Protein AF-A0A0P1B1N5-F1 (afdb_monomer)

Secondary structure (DSSP, 8-state):
-------------------------HHHHGGGGEEEEEEE-TTS-EEEEEEEEPSS-TT-EEEEEEEE-HHHHHHHHHHHHHHT-TT---SSTHHHHHHHHHHSSPP--TT-TT---THHHHHHHHHHHHHHHHHHHH-GGGTT-HIIIIIIHHHHHHHHH-TTS----HHHHHHHHHTTSSS------

Foldseek 3Di:
DDDDDDDDDPDDDDDPPPPPPPPQDLLLNQLVQKDWDWDQDPVRWIKIWIWGADPVHNPDIDIDIDTGHVVNVVVLLVQLLVLLDDPPDDPACSNVLNVLSVPQQDDDPPDDPDDDDCSPVNRVSSVVNLVVLSCSSNDPSNRVPCSSVPRSSVSSLCSNQDPVPPSCPVVVSCVVVVVVPPPDDDDDD

pLDDT: mean 71.93, std 21.53, range [32.12, 94.69]

Radius of gyration: 24.04 Å; Cα contacts (8 Å, |Δi|>4): 194; chains: 1; bounding box: 40×46×107 Å

InterPro domains:
  IPR036871 PX domain superfamily [G3DSA:3.30.1520.10] (32-149)
  IPR036871 PX domain superfamily [SSF64268] (46-133)

Structure (mmCIF, N/CA/C/O backbone):
data_AF-A0A0P1B1N5-F1
#
_entry.id   AF-A0A0P1B1N5-F1
#
loop_
_atom_site.group_PDB
_atom_site.id
_atom_site.type_symbol
_atom_site.label_atom_id
_atom_site.label_alt_id
_atom_site.label_comp_id
_atom_site.label_asym_id
_atom_site.label_entity_id
_atom_site.label_seq_id
_atom_site.pdbx_PDB_ins_code
_atom_site.Cartn_x
_atom_site.Cartn_y
_atom_site.Cartn_z
_atom_site.occupancy
_atom_site.B_iso_or_equiv
_atom_site.auth_seq_id
_atom_site.auth_comp_id
_atom_site.auth_asym_id
_atom_site.auth_atom_id
_atom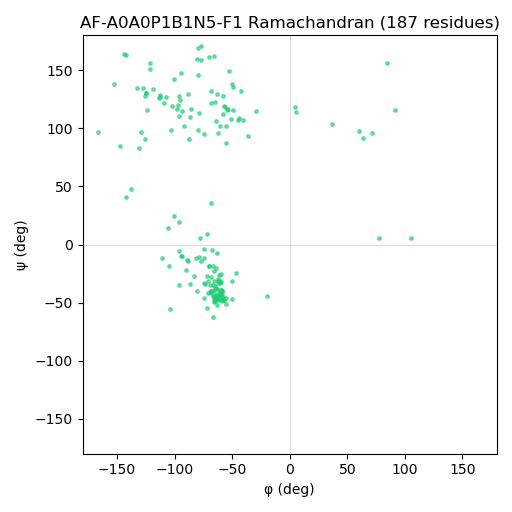_site.pdbx_PDB_model_num
ATOM 1 N N . MET A 1 1 ? -0.190 19.579 80.013 1.00 37.50 1 MET A N 1
ATOM 2 C CA . MET A 1 1 ? 1.132 19.694 79.354 1.00 37.50 1 MET A CA 1
ATOM 3 C C . MET A 1 1 ? 1.467 18.378 78.661 1.00 37.50 1 MET A C 1
ATOM 5 O O . MET A 1 1 ? 1.123 17.338 79.202 1.00 37.50 1 MET A O 1
ATOM 9 N N . LYS A 1 2 ? 2.177 18.482 77.528 1.00 35.94 2 LYS A N 1
ATOM 10 C CA . LYS A 1 2 ? 2.645 17.471 76.554 1.00 35.94 2 LYS A CA 1
ATOM 11 C C . LYS A 1 2 ? 1.733 17.163 75.352 1.00 35.94 2 LYS A C 1
ATOM 13 O O . LYS A 1 2 ? 0.618 16.675 75.462 1.00 35.94 2 LYS A O 1
ATOM 18 N N . VAL A 1 3 ? 2.328 17.526 74.216 1.00 39.81 3 VAL A N 1
ATOM 19 C CA . VAL A 1 3 ? 1.960 17.484 72.800 1.00 39.81 3 VAL A CA 1
ATOM 20 C C . VAL A 1 3 ? 2.526 16.205 72.172 1.00 39.81 3 VAL A C 1
ATOM 22 O O . VAL A 1 3 ? 3.630 15.811 72.542 1.00 39.81 3 VAL A O 1
ATOM 25 N N . ALA A 1 4 ? 1.829 15.634 71.185 1.00 35.69 4 ALA A N 1
ATOM 26 C CA . ALA A 1 4 ? 2.398 14.949 70.009 1.00 35.69 4 ALA A CA 1
ATOM 27 C C . ALA A 1 4 ? 1.249 14.753 68.991 1.00 35.69 4 ALA A C 1
ATOM 29 O O . ALA A 1 4 ? 0.320 13.999 69.250 1.00 35.69 4 ALA A O 1
ATOM 30 N N . SER A 1 5 ? 1.088 15.631 67.998 1.00 35.31 5 SER A N 1
ATOM 31 C CA . SER A 1 5 ? 1.742 15.618 66.673 1.00 35.31 5 SER A CA 1
ATOM 32 C C . SER A 1 5 ? 1.230 14.505 65.739 1.00 35.31 5 SER A C 1
ATOM 34 O O . SER A 1 5 ? 1.687 13.369 65.774 1.00 35.31 5 SER A O 1
ATOM 36 N N . THR A 1 6 ? 0.278 14.891 64.885 1.00 44.72 6 THR A N 1
ATOM 37 C CA . THR A 1 6 ? -0.227 14.240 63.654 1.00 44.72 6 THR A CA 1
ATOM 38 C C . THR A 1 6 ? 0.860 14.188 62.554 1.00 44.72 6 THR A C 1
ATOM 40 O O . THR A 1 6 ? 1.818 14.960 62.644 1.00 44.72 6 THR A O 1
ATOM 43 N N . PRO A 1 7 ? 0.757 13.347 61.487 1.00 44.12 7 PRO A N 1
ATOM 44 C CA . PRO A 1 7 ? 0.091 13.846 60.271 1.00 44.12 7 PRO A CA 1
ATOM 45 C C . PRO A 1 7 ? -0.608 12.829 59.329 1.00 44.12 7 PRO A C 1
ATOM 47 O O . PRO A 1 7 ? -0.069 11.806 58.931 1.00 44.12 7 PRO A O 1
ATOM 50 N N . ILE A 1 8 ? -1.789 13.262 58.868 1.00 41.31 8 ILE A N 1
ATOM 51 C CA . ILE A 1 8 ? -2.176 13.471 57.457 1.00 41.31 8 ILE A CA 1
ATOM 52 C C . ILE A 1 8 ? -2.129 12.249 56.519 1.00 41.31 8 ILE A C 1
ATOM 54 O O . ILE A 1 8 ? -1.133 11.960 55.853 1.00 41.31 8 ILE A O 1
ATOM 58 N N . LEU A 1 9 ? -3.313 11.658 56.334 1.00 39.34 9 LEU A N 1
ATOM 59 C CA . LEU A 1 9 ? -3.689 10.851 55.174 1.00 39.34 9 LEU A CA 1
ATOM 60 C C . LEU A 1 9 ? -3.602 11.726 53.903 1.00 39.34 9 LEU A C 1
ATOM 62 O O . LEU A 1 9 ? -4.473 12.556 53.642 1.00 39.34 9 LEU A O 1
ATOM 66 N N . LYS A 1 10 ? -2.536 11.584 53.107 1.00 32.12 10 LYS A N 1
ATOM 67 C CA . LYS A 1 10 ? -2.444 12.232 51.789 1.00 32.12 10 LYS A CA 1
ATOM 68 C C . LYS A 1 10 ? -3.250 11.416 50.785 1.00 32.12 10 LYS A C 1
ATOM 70 O O . LYS A 1 10 ? -2.782 10.396 50.281 1.00 32.12 10 LYS A O 1
ATOM 75 N N . SER A 1 11 ? -4.472 11.867 50.522 1.00 39.34 11 SER A N 1
ATOM 76 C CA . SER A 1 11 ? -5.338 11.300 49.500 1.00 39.34 11 SER A CA 1
ATOM 77 C C . SER A 1 11 ? -4.728 11.456 48.102 1.00 39.34 11 SER A C 1
ATOM 79 O O . SER A 1 11 ? -4.244 12.508 47.688 1.00 39.34 11 SER A O 1
ATOM 81 N N . SER A 1 12 ? -4.714 10.303 47.438 1.00 40.28 12 SER A N 1
ATOM 82 C CA . SER A 1 12 ? -4.601 9.997 46.015 1.00 40.28 12 SER A CA 1
ATOM 83 C C . SER A 1 12 ? -4.366 11.159 45.041 1.00 40.28 12 SER A C 1
ATOM 85 O O . SER A 1 12 ? -5.195 12.044 44.829 1.00 40.28 12 SER A O 1
ATOM 87 N N . ARG A 1 13 ? -3.223 11.072 44.360 1.00 37.19 13 ARG A N 1
ATOM 88 C CA . ARG A 1 13 ? -2.837 11.901 43.222 1.00 37.19 13 ARG A CA 1
ATOM 89 C C . ARG A 1 13 ? -3.875 11.775 42.104 1.00 37.19 13 ARG A C 1
ATOM 91 O O . ARG A 1 13 ? -3.972 10.733 41.466 1.00 37.19 13 ARG A O 1
ATOM 98 N N . HIS A 1 14 ? -4.584 12.875 41.867 1.00 35.38 14 HIS A N 1
ATOM 99 C CA . HIS A 1 14 ? -5.034 13.382 40.573 1.00 35.38 14 HIS A CA 1
ATOM 100 C C . HIS A 1 14 ? -4.744 12.453 39.388 1.00 35.38 14 HIS A C 1
ATOM 102 O O . HIS A 1 14 ? -3.590 12.253 38.997 1.00 35.38 14 HIS A O 1
ATOM 108 N N . HIS A 1 15 ? -5.831 11.949 38.806 1.00 41.62 15 HIS A N 1
ATOM 109 C CA . HIS A 1 15 ? -5.916 11.278 37.518 1.00 41.62 15 HIS A CA 1
ATOM 110 C C . HIS A 1 15 ? -4.971 11.891 36.468 1.00 41.62 15 HIS A C 1
ATOM 112 O O . HIS A 1 15 ? -5.344 12.780 35.709 1.00 41.62 15 HIS A O 1
ATOM 118 N N . ARG A 1 16 ? -3.757 11.350 36.336 1.00 38.59 16 ARG A N 1
ATOM 119 C CA . ARG A 1 16 ? -3.150 11.209 35.013 1.00 38.59 16 ARG A CA 1
ATOM 120 C C . ARG A 1 16 ? -3.637 9.878 34.484 1.00 38.59 16 ARG A C 1
ATOM 122 O O . ARG A 1 16 ? -2.994 8.852 34.695 1.00 38.59 16 ARG A O 1
ATOM 129 N N . MET A 1 17 ? -4.761 9.913 33.769 1.00 34.12 17 MET A N 1
ATOM 130 C CA . MET A 1 17 ? -4.956 8.985 32.664 1.00 34.12 17 MET A CA 1
ATOM 131 C C . MET A 1 17 ? -3.755 9.176 31.732 1.00 34.12 17 MET A C 1
ATOM 133 O O . MET A 1 17 ? -3.768 9.995 30.818 1.00 34.12 17 MET A O 1
ATOM 137 N N . ARG A 1 18 ? -2.664 8.446 31.995 1.00 35.06 18 ARG A N 1
ATOM 138 C CA . ARG A 1 18 ? -1.776 8.040 30.915 1.00 35.06 18 ARG A CA 1
ATOM 139 C C . ARG A 1 18 ? -2.715 7.342 29.957 1.00 35.06 18 ARG A C 1
ATOM 141 O O . ARG A 1 18 ? -3.350 6.375 30.370 1.00 35.06 18 ARG A O 1
ATOM 148 N N . ALA A 1 19 ? -2.873 7.911 28.764 1.00 34.53 19 ALA A N 1
ATOM 149 C CA . ALA A 1 19 ? -3.569 7.271 27.668 1.00 34.53 19 ALA A CA 1
ATOM 150 C C . ALA A 1 19 ? -3.149 5.805 27.693 1.00 34.53 19 ALA A C 1
ATOM 152 O O . ALA A 1 19 ? -1.977 5.501 27.455 1.00 34.53 19 ALA A O 1
ATOM 153 N N . ILE A 1 20 ? -4.077 4.944 28.120 1.00 34.91 20 ILE A N 1
ATOM 154 C CA . ILE A 1 20 ? -3.933 3.501 28.025 1.00 34.91 20 ILE A CA 1
ATOM 155 C C . ILE A 1 20 ? -3.522 3.317 26.578 1.00 34.91 20 ILE A C 1
ATOM 157 O O . ILE A 1 20 ? -4.222 3.789 25.676 1.00 34.91 20 ILE A O 1
ATOM 161 N N . SER A 1 21 ? -2.311 2.810 26.365 1.00 38.34 21 SER A N 1
ATOM 162 C CA . SER A 1 21 ? -1.874 2.435 25.038 1.00 38.34 21 SER A CA 1
ATOM 163 C C . SER A 1 21 ? -2.936 1.468 24.554 1.00 38.34 21 SER A C 1
ATOM 165 O O . SER A 1 21 ? -3.012 0.342 25.028 1.00 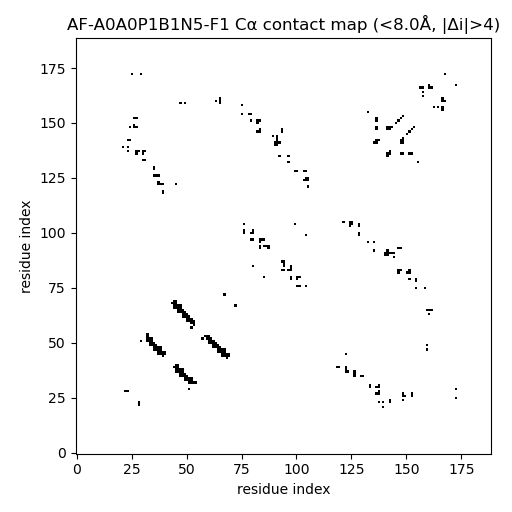38.34 21 SER A O 1
ATOM 167 N N . ILE A 1 22 ? -3.840 1.950 23.700 1.00 38.50 22 ILE A N 1
ATOM 168 C CA . ILE A 1 22 ? -4.651 1.075 22.877 1.00 38.50 22 ILE A CA 1
ATOM 169 C C . ILE A 1 22 ? -3.591 0.392 22.038 1.00 38.50 22 ILE A C 1
ATOM 171 O O . ILE A 1 22 ? -3.035 1.000 21.115 1.00 38.50 22 ILE A O 1
ATOM 175 N N . ASP A 1 23 ? -3.189 -0.787 22.503 1.00 50.50 23 ASP A N 1
ATOM 176 C CA . ASP A 1 23 ? -2.250 -1.634 21.810 1.00 50.50 23 ASP A CA 1
ATOM 177 C C . ASP A 1 23 ? -2.846 -1.801 20.418 1.00 50.50 23 ASP A C 1
ATOM 179 O O . ASP A 1 23 ? -4.002 -2.202 20.251 1.00 50.50 23 ASP A O 1
ATOM 183 N N . LEU A 1 24 ? -2.104 -1.303 19.428 1.00 52.16 24 LEU A N 1
ATOM 184 C CA . LEU A 1 24 ? -2.475 -1.441 18.030 1.00 52.16 24 LEU A CA 1
ATOM 185 C C . LEU A 1 24 ? -2.810 -2.922 17.810 1.00 52.16 24 LEU A C 1
ATOM 187 O O . LEU A 1 24 ? -2.051 -3.758 18.306 1.00 52.16 24 LEU A O 1
ATOM 191 N N . PRO A 1 25 ? -3.901 -3.255 17.098 1.00 60.09 25 PRO A N 1
ATOM 192 C CA . PRO A 1 25 ? -4.152 -4.620 16.667 1.00 60.09 25 PRO A CA 1
ATOM 193 C C . PRO A 1 25 ? -2.846 -5.240 16.167 1.00 60.09 25 PRO A C 1
ATOM 195 O O . PRO A 1 25 ? -2.134 -4.607 15.384 1.00 60.09 25 PRO A O 1
ATOM 198 N N . ASP A 1 26 ? -2.520 -6.456 16.614 1.00 63.09 26 ASP A N 1
ATOM 199 C CA . ASP A 1 26 ? -1.239 -7.107 16.288 1.00 63.09 26 ASP A CA 1
ATOM 200 C C . ASP A 1 26 ? -0.943 -7.076 14.775 1.00 63.09 26 ASP A C 1
ATOM 202 O O . ASP A 1 26 ? 0.202 -6.917 14.347 1.00 63.09 26 ASP A O 1
ATOM 206 N N . ALA A 1 27 ? -2.005 -7.122 13.961 1.00 65.44 27 ALA A N 1
ATOM 207 C CA . ALA A 1 27 ? -1.968 -7.029 12.507 1.00 65.44 27 ALA A CA 1
ATOM 208 C C . ALA A 1 27 ? -1.388 -5.712 11.949 1.00 65.44 27 ALA A C 1
ATOM 210 O O . ALA A 1 27 ? -0.773 -5.743 10.886 1.00 65.44 27 ALA A O 1
ATOM 211 N N . THR A 1 28 ? -1.546 -4.569 12.630 1.00 77.62 28 THR A N 1
ATOM 212 C CA . THR A 1 28 ? -1.042 -3.252 12.184 1.00 77.62 28 THR A CA 1
ATOM 213 C C . THR A 1 28 ? 0.194 -2.792 12.959 1.00 77.62 28 THR A C 1
ATOM 215 O O . THR A 1 28 ? 0.941 -1.940 12.477 1.00 77.62 28 THR A O 1
ATOM 218 N N . ALA A 1 29 ? 0.464 -3.366 14.136 1.00 78.31 29 ALA A N 1
ATOM 219 C CA . ALA A 1 29 ? 1.557 -2.946 15.012 1.00 78.31 29 ALA A CA 1
ATOM 220 C C . ALA A 1 29 ? 2.948 -3.057 14.357 1.00 78.31 29 ALA A C 1
ATOM 222 O O . ALA A 1 29 ? 3.792 -2.173 14.528 1.00 78.31 29 ALA A O 1
ATOM 223 N N . TRP A 1 30 ? 3.187 -4.112 13.572 1.00 82.19 30 TRP A N 1
ATOM 224 C CA . TRP A 1 30 ? 4.473 -4.331 12.899 1.00 82.19 30 TRP A CA 1
ATOM 225 C C . TRP A 1 30 ? 4.748 -3.307 11.786 1.00 82.19 30 TRP A C 1
ATOM 227 O O . TRP A 1 30 ? 5.906 -2.948 11.563 1.00 82.19 30 TRP A O 1
ATOM 237 N N . LEU A 1 31 ? 3.700 -2.759 11.155 1.00 87.69 31 LEU A N 1
ATOM 238 C CA . LEU A 1 31 ? 3.820 -1.740 10.107 1.00 87.69 31 LEU A CA 1
ATOM 239 C C . LEU A 1 31 ? 4.487 -0.461 10.616 1.00 87.69 31 LEU A C 1
ATOM 241 O O . LEU A 1 31 ? 5.125 0.240 9.839 1.00 87.69 31 LEU A O 1
ATOM 245 N N . LYS A 1 32 ? 4.398 -0.159 11.916 1.00 87.12 32 LYS A N 1
ATOM 246 C CA . LYS A 1 32 ? 5.045 1.022 12.503 1.00 87.12 32 LYS A CA 1
ATOM 247 C C . LYS A 1 32 ? 6.572 0.978 12.386 1.00 87.12 32 LYS A C 1
ATOM 249 O O . LYS A 1 32 ? 7.201 2.024 12.272 1.00 87.12 32 LYS A O 1
ATOM 254 N N . ASN A 1 33 ? 7.159 -0.217 12.417 1.00 86.44 33 ASN A N 1
ATOM 255 C CA . ASN A 1 33 ? 8.611 -0.398 12.345 1.00 86.44 33 ASN A CA 1
ATOM 256 C C . ASN A 1 33 ? 9.071 -0.917 10.976 1.00 86.44 33 ASN A C 1
ATOM 258 O O . ASN A 1 33 ? 10.201 -1.384 10.828 1.00 86.44 33 ASN A O 1
ATOM 262 N N . LEU A 1 34 ? 8.186 -0.855 9.982 1.00 89.75 34 LEU A N 1
ATOM 263 C CA . LEU A 1 34 ? 8.480 -1.210 8.608 1.00 89.75 34 LEU A CA 1
ATOM 264 C C . LEU A 1 34 ? 9.014 0.019 7.867 1.00 89.75 34 LEU A C 1
ATOM 266 O O . LEU A 1 34 ? 8.407 1.085 7.872 1.00 89.75 34 LEU A O 1
ATOM 270 N N . GLN A 1 35 ? 10.136 -0.120 7.180 1.00 92.25 35 GLN A N 1
ATOM 271 C CA . GLN A 1 35 ? 10.646 0.880 6.254 1.00 92.25 35 GLN A CA 1
ATOM 272 C C . GLN A 1 35 ? 10.456 0.374 4.832 1.00 92.25 35 GLN A C 1
ATOM 274 O O . GLN A 1 35 ? 10.896 -0.724 4.501 1.00 92.25 35 GLN A O 1
ATOM 279 N N . ILE A 1 36 ? 9.811 1.184 3.994 1.00 93.25 36 ILE A N 1
ATOM 280 C CA . ILE A 1 36 ? 9.517 0.841 2.602 1.00 93.25 36 ILE A CA 1
ATOM 281 C C . ILE A 1 36 ? 10.311 1.762 1.681 1.00 93.25 36 ILE A C 1
ATOM 283 O O . ILE A 1 36 ? 10.212 2.993 1.757 1.00 93.25 36 ILE A O 1
ATOM 287 N N . ARG A 1 37 ? 11.070 1.158 0.770 1.00 94.00 37 ARG A N 1
ATOM 288 C CA . ARG A 1 37 ? 11.694 1.822 -0.375 1.00 94.00 37 ARG A CA 1
ATOM 289 C C . ARG A 1 37 ? 11.201 1.166 -1.657 1.00 94.00 37 ARG A C 1
ATOM 291 O O . ARG A 1 37 ? 10.853 -0.007 -1.668 1.00 94.00 37 ARG A O 1
ATOM 298 N N . LEU A 1 38 ? 11.166 1.944 -2.731 1.00 93.00 38 LEU A N 1
ATOM 299 C CA . LEU A 1 38 ? 10.773 1.463 -4.050 1.00 93.00 38 LEU A CA 1
ATOM 300 C C . LEU A 1 38 ? 11.885 1.789 -5.038 1.00 93.00 38 LEU A C 1
ATOM 302 O O . LEU A 1 38 ? 12.313 2.942 -5.081 1.00 93.00 38 LEU A O 1
ATOM 306 N N . GLN A 1 39 ? 12.328 0.829 -5.834 1.00 91.25 39 GLN A N 1
ATOM 307 C CA . GLN A 1 39 ? 13.291 1.024 -6.916 1.00 91.25 39 GLN A CA 1
ATOM 308 C C . GLN A 1 39 ? 12.676 0.593 -8.249 1.00 91.25 39 GLN A C 1
ATOM 310 O O . GLN A 1 39 ? 11.698 -0.152 -8.274 1.00 91.25 39 GLN A O 1
ATOM 315 N N . THR A 1 40 ? 13.191 1.125 -9.356 1.00 89.06 40 THR A N 1
ATOM 316 C CA . THR A 1 40 ? 12.791 0.688 -10.700 1.00 89.06 40 THR A CA 1
ATOM 317 C C . THR A 1 40 ? 13.827 -0.316 -11.180 1.00 89.06 40 THR A C 1
ATOM 319 O O . THR A 1 40 ? 15.002 0.030 -11.278 1.00 89.06 40 THR A O 1
ATOM 322 N N . ALA A 1 41 ? 13.396 -1.536 -11.470 1.00 84.88 41 ALA A N 1
ATOM 323 C CA . ALA A 1 41 ? 14.253 -2.588 -11.988 1.00 84.88 41 ALA A CA 1
ATOM 324 C C . ALA A 1 41 ? 14.471 -2.439 -13.501 1.00 84.88 41 ALA A C 1
ATOM 326 O O . ALA A 1 41 ? 13.678 -1.816 -14.213 1.00 84.88 41 ALA A O 1
ATOM 327 N N . VAL A 1 42 ? 15.543 -3.056 -14.003 1.00 77.81 42 VAL A N 1
ATOM 328 C CA . VAL A 1 42 ? 15.949 -2.993 -15.422 1.00 77.81 42 VAL A CA 1
ATOM 329 C C . VAL A 1 42 ? 14.887 -3.597 -16.351 1.00 77.81 42 VAL A C 1
ATOM 331 O O . VAL A 1 42 ? 14.696 -3.132 -17.469 1.00 77.81 42 VAL A O 1
ATOM 334 N N . ASN A 1 43 ? 14.126 -4.579 -15.864 1.00 79.31 43 ASN A N 1
ATOM 335 C CA . ASN A 1 43 ? 13.011 -5.211 -16.578 1.00 79.31 43 ASN A CA 1
ATOM 336 C C . ASN A 1 43 ? 11.714 -4.366 -16.590 1.00 79.31 43 ASN A C 1
ATOM 338 O O . ASN A 1 43 ? 10.669 -4.848 -17.024 1.00 79.31 43 ASN A O 1
ATOM 342 N N . GLY A 1 44 ? 11.743 -3.130 -16.079 1.00 78.56 44 GLY A N 1
ATOM 343 C CA . GLY A 1 44 ? 10.575 -2.250 -15.990 1.00 78.56 44 GLY A CA 1
ATOM 344 C C . GLY A 1 44 ? 9.613 -2.576 -14.841 1.00 78.56 44 GLY A C 1
ATOM 345 O O . GLY A 1 44 ? 8.550 -1.954 -14.744 1.00 78.56 44 GLY A O 1
ATOM 346 N N . HIS A 1 45 ? 9.961 -3.525 -13.968 1.00 87.00 45 HIS A N 1
ATOM 347 C CA . HIS A 1 45 ? 9.242 -3.779 -12.721 1.00 87.00 45 HIS A CA 1
ATOM 348 C C . HIS A 1 45 ? 9.647 -2.774 -11.637 1.00 87.00 45 HIS A C 1
ATOM 350 O O . HIS A 1 45 ? 10.611 -2.018 -11.768 1.00 87.00 45 HIS A O 1
ATOM 356 N N . TYR A 1 46 ? 8.895 -2.773 -10.542 1.00 89.75 46 TYR A N 1
ATOM 357 C CA . TYR A 1 46 ? 9.205 -2.013 -9.345 1.00 89.75 46 TYR A CA 1
ATOM 358 C C . TYR A 1 46 ? 9.556 -2.957 -8.204 1.00 89.75 46 TYR A C 1
ATOM 360 O O . TYR A 1 46 ? 8.771 -3.839 -7.859 1.00 89.75 46 TYR A O 1
ATOM 368 N N . GLU A 1 47 ? 10.708 -2.730 -7.596 1.00 92.38 47 GLU A N 1
ATOM 369 C CA . GLU A 1 47 ? 11.203 -3.507 -6.468 1.00 92.38 47 GLU A CA 1
ATOM 370 C C . GLU A 1 47 ? 10.892 -2.783 -5.166 1.00 92.38 47 GLU A C 1
ATOM 372 O O . GLU A 1 47 ? 11.343 -1.662 -4.920 1.00 92.38 47 GLU A O 1
ATOM 377 N N . ILE A 1 48 ? 10.071 -3.416 -4.337 1.00 92.62 48 ILE A N 1
ATOM 378 C CA . ILE A 1 48 ? 9.774 -2.980 -2.981 1.00 92.62 48 ILE A CA 1
ATOM 379 C C . ILE A 1 48 ? 10.850 -3.568 -2.081 1.00 92.62 48 ILE A C 1
ATOM 381 O O . ILE A 1 48 ? 10.846 -4.771 -1.846 1.00 92.62 48 ILE A O 1
ATOM 385 N N . HIS A 1 49 ? 11.733 -2.728 -1.551 1.00 92.56 49 HIS A N 1
ATOM 386 C CA . HIS A 1 49 ? 12.665 -3.123 -0.499 1.00 92.56 49 HIS A CA 1
ATOM 387 C C . HIS A 1 49 ? 12.039 -2.778 0.843 1.00 92.56 49 HIS A C 1
ATOM 389 O O . HIS A 1 49 ? 11.802 -1.603 1.150 1.00 92.56 49 HIS A O 1
ATOM 395 N N . ALA A 1 50 ? 11.753 -3.809 1.621 1.00 89.62 50 ALA A N 1
ATOM 396 C CA . ALA A 1 50 ? 11.114 -3.696 2.912 1.00 89.62 50 ALA A CA 1
ATOM 397 C C . ALA A 1 50 ? 12.099 -4.106 4.007 1.00 89.62 50 ALA A C 1
ATOM 399 O O . ALA A 1 50 ? 12.709 -5.171 3.942 1.00 89.62 50 ALA A O 1
ATOM 400 N N . THR A 1 51 ? 12.240 -3.246 5.012 1.00 88.56 51 THR A N 1
ATOM 401 C CA . THR A 1 51 ? 13.087 -3.485 6.181 1.00 88.56 51 THR A CA 1
ATOM 402 C C . THR A 1 51 ? 12.241 -3.362 7.434 1.00 88.56 51 THR A C 1
ATOM 404 O O . THR A 1 51 ? 11.743 -2.282 7.741 1.00 88.56 51 THR A O 1
ATOM 407 N N . TYR A 1 52 ? 12.080 -4.447 8.176 1.00 85.88 52 TYR A N 1
ATOM 408 C CA . TYR A 1 52 ? 11.459 -4.431 9.492 1.00 85.88 52 TYR A CA 1
ATOM 409 C C . TYR A 1 52 ? 12.530 -4.335 10.576 1.00 85.88 52 TYR A C 1
ATOM 411 O O . TYR A 1 52 ? 13.426 -5.179 10.646 1.00 85.88 52 TYR A O 1
ATOM 419 N N . ILE A 1 53 ? 12.415 -3.326 11.436 1.00 83.19 53 ILE A N 1
ATOM 420 C CA . ILE A 1 53 ? 13.304 -3.126 12.583 1.00 83.19 53 ILE A CA 1
ATOM 421 C C . ILE A 1 53 ? 12.567 -3.583 13.836 1.00 83.19 53 ILE A C 1
ATOM 423 O O . ILE A 1 53 ? 11.514 -3.049 14.180 1.00 83.19 53 ILE A O 1
ATOM 427 N N . SER A 1 54 ? 13.106 -4.576 14.542 1.00 77.88 54 SER A N 1
ATOM 428 C CA . SER A 1 54 ? 12.490 -5.008 15.793 1.00 77.88 54 SER A CA 1
ATOM 429 C C . SER A 1 54 ? 12.640 -3.907 16.852 1.00 77.88 54 SER A C 1
ATOM 431 O O . SER A 1 54 ? 13.764 -3.570 17.219 1.00 77.88 54 SER A O 1
ATOM 433 N N . PRO A 1 55 ? 11.544 -3.383 17.432 1.00 72.81 55 PRO A N 1
ATOM 434 C CA . PRO A 1 55 ? 11.633 -2.355 18.471 1.00 72.81 55 PRO A CA 1
ATOM 435 C C . PRO A 1 55 ? 12.272 -2.884 19.760 1.00 72.81 55 PRO A C 1
ATOM 437 O O . PRO A 1 55 ? 12.707 -2.105 20.602 1.00 72.81 55 PRO A O 1
ATOM 440 N N . ARG A 1 56 ? 12.312 -4.210 19.929 1.00 67.50 56 ARG A N 1
ATOM 441 C CA . ARG A 1 56 ? 12.935 -4.850 21.085 1.00 67.50 56 ARG A CA 1
ATOM 442 C C . ARG A 1 56 ? 14.432 -5.072 20.870 1.00 67.50 56 ARG A C 1
ATOM 444 O O . ARG A 1 56 ? 15.170 -5.104 21.844 1.00 67.50 56 ARG A O 1
ATOM 451 N N . TRP A 1 57 ? 14.847 -5.349 19.634 1.00 68.88 57 TRP A N 1
ATOM 452 C CA . TRP A 1 57 ? 16.191 -5.826 19.296 1.00 68.88 57 TRP A CA 1
ATOM 453 C C . TRP A 1 57 ? 16.689 -4.955 18.139 1.00 68.88 57 TRP A C 1
ATOM 455 O O . TRP A 1 57 ? 16.513 -5.323 16.979 1.00 68.88 57 TRP A O 1
ATOM 465 N N . GLN A 1 58 ? 17.230 -3.774 18.456 1.00 61.94 58 GLN A N 1
ATOM 466 C CA . GLN A 1 58 ? 17.583 -2.756 17.451 1.00 61.94 58 GLN A CA 1
ATOM 467 C C . GLN A 1 58 ? 18.614 -3.262 16.430 1.00 61.94 58 GLN A C 1
ATOM 469 O O . GLN A 1 58 ? 18.580 -2.839 15.279 1.00 61.94 58 GLN A O 1
ATOM 474 N N . ASP A 1 59 ? 19.433 -4.244 16.811 1.00 65.25 59 ASP A N 1
ATOM 475 C CA . ASP A 1 59 ? 20.444 -4.849 15.936 1.00 65.25 59 ASP A CA 1
ATOM 476 C C . ASP A 1 59 ? 19.872 -5.914 14.985 1.00 65.25 59 ASP A C 1
ATOM 478 O O . ASP A 1 59 ? 20.541 -6.356 14.050 1.00 65.25 59 ASP A O 1
ATOM 482 N N . LYS A 1 60 ? 18.621 -6.349 15.198 1.00 73.00 60 LYS A N 1
ATOM 483 C CA . LYS A 1 60 ? 17.980 -7.384 14.383 1.00 73.00 60 LYS A CA 1
ATOM 484 C C . LYS A 1 60 ? 16.986 -6.753 13.413 1.00 73.00 60 LYS A C 1
ATOM 486 O O . LYS A 1 60 ? 15.830 -6.487 13.755 1.00 73.00 60 LYS A O 1
ATOM 491 N N . GLN A 1 61 ? 17.449 -6.569 12.179 1.00 81.31 61 GLN A N 1
ATOM 492 C CA . GLN A 1 61 ? 16.619 -6.173 11.047 1.00 81.31 61 GLN A CA 1
ATOM 493 C C . GLN A 1 61 ? 16.271 -7.375 10.165 1.00 81.31 61 GLN A C 1
ATOM 495 O O . GLN A 1 61 ? 17.096 -8.258 9.935 1.00 81.31 61 GLN A O 1
ATOM 500 N N . ILE A 1 62 ? 15.045 -7.392 9.651 1.00 83.56 62 ILE A N 1
ATOM 501 C CA . ILE A 1 62 ? 14.608 -8.339 8.624 1.00 83.56 62 ILE A 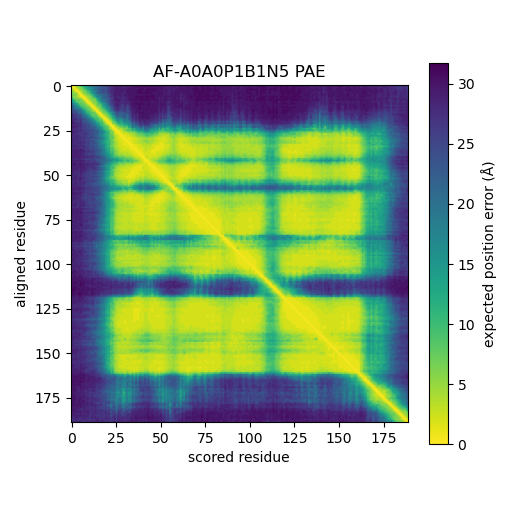CA 1
ATOM 502 C C . ILE A 1 62 ? 14.440 -7.538 7.341 1.00 83.56 62 ILE A C 1
ATOM 504 O O . ILE A 1 62 ? 13.674 -6.577 7.321 1.00 83.56 62 ILE A O 1
ATOM 508 N N . VAL A 1 63 ? 15.160 -7.915 6.288 1.00 86.44 63 VAL A N 1
ATOM 509 C CA . VAL A 1 63 ? 15.111 -7.241 4.987 1.00 86.44 63 VAL A CA 1
ATOM 510 C C . VAL A 1 63 ? 14.626 -8.232 3.944 1.00 86.44 63 VAL A C 1
ATOM 512 O O . VAL A 1 63 ? 15.111 -9.360 3.890 1.00 86.44 63 VAL A O 1
ATOM 515 N N . TRP A 1 64 ? 13.683 -7.813 3.111 1.00 89.50 64 TRP A N 1
ATOM 516 C CA . TRP A 1 64 ? 13.238 -8.581 1.955 1.00 89.50 64 TRP A CA 1
ATOM 517 C C . TRP A 1 64 ? 12.961 -7.652 0.778 1.00 89.50 64 TRP A C 1
ATOM 519 O O . TRP A 1 64 ? 12.865 -6.430 0.921 1.00 89.50 64 TRP A O 1
ATOM 529 N N . THR A 1 65 ? 12.896 -8.227 -0.419 1.00 89.31 65 THR A N 1
ATOM 530 C CA . THR A 1 65 ? 12.595 -7.488 -1.645 1.00 89.31 65 THR A CA 1
ATOM 531 C C . THR A 1 65 ? 11.541 -8.232 -2.447 1.00 89.31 65 THR A C 1
ATOM 533 O O . THR A 1 65 ? 11.628 -9.446 -2.606 1.00 89.31 65 THR A O 1
ATOM 536 N N . VAL A 1 66 ? 10.544 -7.500 -2.943 1.00 89.50 66 VAL A N 1
ATOM 537 C CA . VAL A 1 66 ? 9.469 -8.042 -3.782 1.00 89.50 66 VAL A CA 1
ATOM 538 C C . VAL A 1 66 ? 9.389 -7.242 -5.069 1.00 89.50 66 VAL A C 1
ATOM 540 O O . VAL A 1 66 ? 9.292 -6.016 -5.036 1.00 89.50 66 VAL A O 1
ATOM 543 N N . SER A 1 67 ? 9.409 -7.934 -6.205 1.00 90.62 67 SER A N 1
ATOM 544 C CA . SER A 1 67 ? 9.289 -7.311 -7.521 1.00 90.62 67 SER A CA 1
ATOM 545 C C . SER A 1 67 ? 7.845 -7.365 -8.013 1.00 90.62 67 SER A C 1
ATOM 547 O O . SER A 1 67 ? 7.232 -8.430 -8.061 1.00 90.62 67 SER A O 1
ATOM 549 N N . HIS A 1 68 ? 7.303 -6.217 -8.413 1.00 90.56 68 HIS A N 1
ATOM 550 C CA . HIS A 1 68 ? 5.939 -6.077 -8.918 1.00 90.56 68 HIS A CA 1
ATOM 551 C C . HIS A 1 68 ? 5.925 -5.358 -10.261 1.00 90.56 68 HIS A C 1
ATOM 553 O O . HIS A 1 68 ? 6.529 -4.298 -1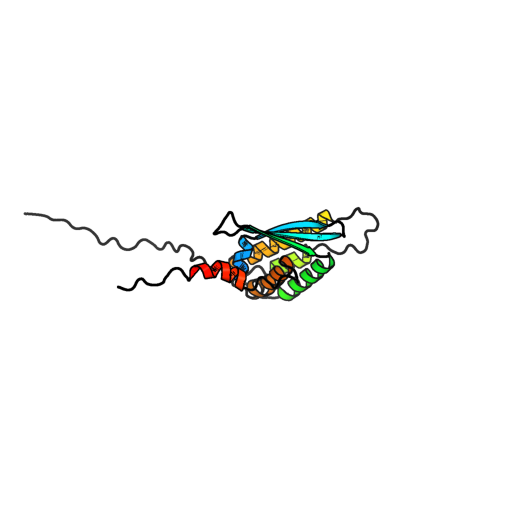0.428 1.00 90.56 68 HIS A O 1
ATOM 559 N N . SER A 1 69 ? 5.159 -5.881 -11.215 1.00 90.06 69 SER A N 1
ATOM 560 C CA . SER A 1 69 ? 4.879 -5.156 -12.454 1.00 90.06 69 SER A CA 1
ATOM 561 C C . SER A 1 69 ? 3.955 -3.961 -12.195 1.00 90.06 69 SER A C 1
ATOM 563 O O . SER A 1 69 ? 3.225 -3.904 -11.199 1.00 90.06 69 SER A O 1
ATOM 565 N N . PHE A 1 70 ? 3.910 -3.002 -13.123 1.00 87.94 70 PHE A N 1
ATOM 566 C CA . PHE A 1 70 ? 2.962 -1.889 -13.009 1.00 87.94 70 PHE A CA 1
ATOM 567 C C . PHE A 1 70 ? 1.496 -2.358 -12.972 1.00 87.94 70 PHE A C 1
ATOM 569 O O . PHE A 1 70 ? 0.658 -1.758 -12.295 1.00 87.94 70 PHE A O 1
ATOM 576 N N . ASP A 1 71 ? 1.174 -3.454 -13.659 1.00 87.69 71 ASP A N 1
ATOM 577 C CA . ASP A 1 71 ? -0.171 -4.021 -13.628 1.00 87.69 71 ASP A CA 1
ATOM 578 C C . ASP A 1 71 ? -0.509 -4.665 -12.279 1.00 87.69 71 ASP A C 1
ATOM 580 O O . ASP A 1 71 ? -1.661 -4.571 -11.848 1.00 87.69 71 ASP A O 1
ATOM 584 N N . ALA A 1 72 ? 0.468 -5.227 -11.559 1.00 89.81 72 ALA A N 1
ATOM 585 C CA . ALA A 1 72 ? 0.267 -5.680 -10.180 1.00 89.81 72 ALA A CA 1
ATOM 586 C C . ALA A 1 72 ? -0.140 -4.508 -9.270 1.00 89.81 72 ALA A C 1
ATOM 588 O O . ALA A 1 72 ? -1.135 -4.594 -8.551 1.00 89.81 72 ALA A O 1
ATOM 589 N N . PHE A 1 73 ? 0.524 -3.357 -9.407 1.00 90.88 73 PHE A N 1
ATOM 590 C CA . PHE A 1 73 ? 0.143 -2.111 -8.735 1.00 90.88 73 PHE A CA 1
ATOM 591 C C . PHE A 1 73 ? -1.281 -1.650 -9.098 1.00 90.88 73 PHE A C 1
ATOM 593 O O . PHE A 1 73 ? -2.044 -1.219 -8.231 1.00 90.88 73 PHE A O 1
ATOM 600 N N . ARG A 1 74 ? -1.697 -1.770 -10.365 1.00 90.81 74 ARG A N 1
ATOM 601 C CA . ARG A 1 74 ? -3.072 -1.434 -10.786 1.00 90.81 74 ARG A CA 1
ATOM 602 C C . ARG A 1 74 ? -4.115 -2.373 -10.184 1.00 90.81 74 ARG A C 1
ATOM 604 O O . ARG A 1 74 ? -5.184 -1.908 -9.784 1.00 90.81 74 ARG A O 1
ATOM 611 N N . ARG A 1 75 ? -3.818 -3.673 -10.110 1.00 91.62 75 ARG A N 1
ATOM 612 C CA . ARG A 1 75 ? -4.678 -4.665 -9.444 1.00 91.62 75 ARG A CA 1
ATOM 613 C C . ARG A 1 75 ? -4.794 -4.358 -7.955 1.00 91.62 75 ARG A C 1
ATOM 615 O O . ARG A 1 75 ? -5.913 -4.288 -7.454 1.00 91.62 75 ARG A O 1
ATOM 622 N N . PHE A 1 76 ? -3.674 -4.049 -7.306 1.00 92.75 76 PHE A N 1
ATOM 623 C CA . PHE A 1 76 ? -3.638 -3.635 -5.908 1.00 92.75 76 PHE A CA 1
ATOM 624 C C . PHE A 1 76 ? -4.496 -2.388 -5.656 1.00 92.75 76 PHE A C 1
ATOM 626 O O . PHE A 1 76 ? -5.361 -2.389 -4.784 1.00 92.75 76 PHE A O 1
ATOM 633 N N . ARG A 1 77 ? -4.381 -1.351 -6.497 1.00 92.56 77 ARG A N 1
ATOM 634 C CA . ARG A 1 77 ? -5.267 -0.174 -6.438 1.00 92.56 77 ARG A CA 1
ATOM 635 C C . ARG A 1 77 ? -6.744 -0.561 -6.524 1.00 92.56 77 ARG A C 1
ATOM 637 O O . ARG A 1 77 ? -7.556 -0.032 -5.771 1.00 92.56 77 ARG A O 1
ATOM 644 N N . LYS A 1 78 ? -7.113 -1.448 -7.454 1.00 91.50 78 LYS A N 1
ATOM 645 C CA . LYS A 1 78 ? -8.503 -1.896 -7.615 1.00 91.50 78 LYS A CA 1
ATOM 646 C C . LYS A 1 78 ? -9.000 -2.604 -6.352 1.00 91.50 78 LYS A C 1
ATOM 648 O O . LYS A 1 78 ? -10.091 -2.278 -5.894 1.00 91.50 78 LYS A O 1
ATOM 653 N N . GLN A 1 79 ? -8.194 -3.499 -5.778 1.00 91.44 79 GLN A N 1
ATOM 654 C CA . GLN A 1 79 ? -8.504 -4.194 -4.525 1.00 91.44 79 GLN A CA 1
ATOM 655 C C . GLN A 1 79 ? -8.710 -3.199 -3.378 1.00 91.44 79 GLN A C 1
ATOM 657 O O . GLN A 1 79 ? -9.754 -3.223 -2.733 1.00 91.44 79 GLN A O 1
ATOM 662 N N . LEU A 1 80 ? -7.796 -2.240 -3.203 1.00 91.62 80 LEU A N 1
ATOM 663 C CA . LEU A 1 80 ? -7.920 -1.192 -2.187 1.00 91.62 80 LEU A CA 1
ATOM 664 C C . LEU A 1 80 ? -9.215 -0.387 -2.327 1.00 91.62 80 LEU A C 1
ATOM 666 O O . LEU A 1 80 ? -9.920 -0.184 -1.343 1.00 91.62 80 LEU A O 1
ATOM 670 N N . LEU A 1 81 ? -9.553 0.059 -3.540 1.00 91.50 81 LEU A N 1
ATOM 671 C CA . LEU A 1 81 ? -10.778 0.830 -3.777 1.00 91.50 81 LEU A CA 1
ATOM 672 C C . LEU A 1 81 ? -12.043 0.002 -3.516 1.00 91.50 81 LEU A C 1
ATOM 674 O O . LEU A 1 81 ? -13.022 0.536 -3.002 1.00 91.50 81 LEU A O 1
ATOM 678 N N . GLN A 1 82 ? -12.016 -1.296 -3.828 1.00 90.31 82 GLN A N 1
ATOM 679 C CA . GLN A 1 82 ? -13.109 -2.216 -3.508 1.00 90.31 82 GLN A CA 1
ATOM 680 C C . GLN A 1 82 ? -13.253 -2.417 -1.994 1.00 90.31 82 GLN A C 1
ATOM 682 O O . GLN A 1 82 ? -14.368 -2.354 -1.479 1.00 90.31 82 GLN A O 1
ATOM 687 N N . ARG A 1 83 ? -12.142 -2.607 -1.267 1.00 88.69 83 ARG A N 1
ATOM 688 C CA . ARG A 1 83 ? -12.152 -2.751 0.198 1.00 88.69 83 ARG A CA 1
ATOM 689 C C . ARG A 1 83 ? -12.620 -1.493 0.898 1.00 88.69 83 ARG A C 1
ATOM 691 O O . ARG A 1 83 ? -13.435 -1.583 1.804 1.00 88.69 83 ARG A O 1
ATOM 698 N N . LEU A 1 84 ? -12.129 -0.334 0.466 1.00 86.56 84 LEU A N 1
ATOM 699 C CA . LEU A 1 84 ? -12.435 0.953 1.080 1.00 86.56 84 LEU A CA 1
ATOM 700 C C . LEU A 1 84 ? -13.894 1.389 0.897 1.00 86.56 84 LEU A C 1
ATOM 702 O O . LEU A 1 84 ? -14.246 2.405 1.483 1.00 86.56 84 LEU A O 1
ATOM 706 N N . GLN A 1 85 ? -14.701 0.631 0.132 1.00 77.56 85 GLN A N 1
ATOM 707 C CA . GLN A 1 85 ? -16.146 0.776 -0.089 1.00 77.56 85 GLN A CA 1
ATOM 708 C C . GLN A 1 85 ? -16.612 2.237 -0.158 1.00 77.56 85 GLN A C 1
ATOM 710 O O . GLN A 1 85 ? -16.788 2.907 0.860 1.00 77.56 85 GLN A O 1
ATOM 715 N N . LEU A 1 86 ? -16.895 2.730 -1.368 1.00 70.12 86 LEU A N 1
ATOM 716 C CA . LEU A 1 86 ? -17.541 4.033 -1.553 1.00 70.12 86 LEU A CA 1
ATOM 717 C C . LEU A 1 86 ? -18.805 4.132 -0.681 1.00 70.12 86 LEU A C 1
ATOM 719 O O . LEU A 1 86 ? -19.810 3.494 -0.968 1.00 70.12 86 LEU A O 1
ATOM 723 N N . GLY A 1 87 ? -18.737 4.933 0.387 1.00 68.19 87 GLY A N 1
ATOM 724 C CA . GLY A 1 87 ? -19.848 5.129 1.322 1.00 68.19 87 GLY A CA 1
ATOM 725 C C . GLY A 1 87 ? -19.720 4.426 2.675 1.00 68.19 87 GLY A C 1
ATOM 726 O O . GLY A 1 87 ? -20.651 4.532 3.472 1.00 68.19 87 GLY A O 1
ATOM 727 N N . HIS A 1 88 ? -18.593 3.772 2.987 1.00 81.88 88 HIS A N 1
ATOM 728 C CA . HIS A 1 88 ? -18.331 3.296 4.346 1.00 81.88 88 HIS A CA 1
ATOM 729 C C . HIS A 1 88 ? -18.417 4.461 5.347 1.00 81.88 88 HIS A C 1
ATOM 731 O O . HIS A 1 88 ? -17.666 5.437 5.260 1.00 81.88 88 HIS A O 1
ATOM 737 N N . LYS A 1 89 ? -19.362 4.368 6.288 1.00 81.12 89 LYS A N 1
ATOM 738 C CA . LYS A 1 89 ? -19.583 5.380 7.325 1.00 81.12 89 LYS A CA 1
ATOM 739 C C . LYS A 1 89 ? -18.761 5.018 8.558 1.00 81.12 89 LYS A C 1
ATOM 741 O O . LYS A 1 89 ? -19.143 4.142 9.327 1.00 81.12 89 LYS A O 1
ATOM 746 N N . CYS A 1 90 ? -17.639 5.704 8.742 1.00 85.44 90 CYS A N 1
ATOM 747 C CA . CYS A 1 90 ? -16.817 5.623 9.944 1.00 85.44 90 CYS A CA 1
ATOM 748 C C . CYS A 1 90 ? -16.212 6.988 10.276 1.00 85.44 90 CYS A C 1
ATOM 750 O O . CYS A 1 90 ? -16.136 7.867 9.420 1.00 85.44 90 CYS A O 1
ATOM 752 N N . THR A 1 91 ? -15.716 7.129 11.501 1.00 84.56 91 THR A N 1
ATOM 753 C CA . THR A 1 91 ? -14.912 8.280 11.937 1.00 84.56 91 THR A CA 1
ATOM 754 C C . THR A 1 91 ? -13.450 8.199 11.478 1.00 84.56 91 THR A C 1
ATOM 756 O O . THR A 1 91 ? -12.725 9.182 11.579 1.00 84.56 91 THR A O 1
ATOM 759 N N . ALA A 1 92 ? -13.026 7.041 10.960 1.00 88.12 92 ALA A N 1
ATOM 760 C CA . ALA A 1 92 ? -11.691 6.808 10.420 1.00 88.12 92 ALA A CA 1
ATOM 761 C C . ALA A 1 92 ? -11.504 7.408 9.012 1.00 88.12 92 ALA A C 1
ATOM 763 O O . ALA A 1 92 ? -12.457 7.780 8.323 1.00 88.12 92 ALA A O 1
ATOM 764 N N . GLU A 1 93 ? -10.263 7.412 8.533 1.00 90.06 93 GLU A N 1
ATOM 765 C CA . GLU A 1 93 ? -9.840 8.029 7.271 1.00 90.06 93 GLU A CA 1
ATOM 766 C C . GLU A 1 93 ? -10.301 7.292 5.997 1.00 90.06 93 GLU A C 1
ATOM 768 O O . GLU A 1 93 ? -9.884 7.666 4.905 1.00 90.06 93 GLU A O 1
ATOM 773 N N . CYS A 1 94 ? -11.174 6.279 6.069 1.00 89.81 94 CYS A N 1
ATOM 774 C CA . CYS A 1 94 ? -11.555 5.444 4.914 1.00 89.81 94 CYS A CA 1
ATOM 775 C C . CYS A 1 94 ? -11.970 6.254 3.679 1.00 89.81 94 CYS A C 1
ATOM 777 O O . CYS A 1 94 ? -11.502 5.994 2.570 1.00 89.81 94 CYS A O 1
ATOM 779 N N . LYS A 1 95 ? -12.825 7.269 3.866 1.00 90.00 95 LYS A N 1
ATOM 780 C CA . LYS A 1 95 ? -13.299 8.137 2.776 1.00 90.00 95 LYS A CA 1
ATOM 781 C C . LYS A 1 95 ? -12.157 8.943 2.157 1.00 90.00 95 LYS A C 1
ATOM 783 O O . LYS A 1 95 ? -12.085 9.079 0.933 1.00 90.00 95 LYS A O 1
ATOM 788 N N . TRP A 1 96 ? -11.277 9.478 2.999 1.00 91.25 96 TRP A N 1
ATOM 789 C CA . TRP A 1 96 ? -10.109 10.228 2.555 1.00 91.25 96 TRP A CA 1
ATOM 790 C C . TRP A 1 96 ? -9.131 9.316 1.813 1.00 91.25 96 TRP A C 1
ATOM 792 O O . TRP A 1 96 ? -8.774 9.609 0.674 1.00 91.25 96 TRP A O 1
ATOM 802 N N . LEU A 1 97 ? -8.797 8.160 2.388 1.00 90.62 97 LEU A N 1
ATOM 803 C CA . LEU A 1 97 ? -7.871 7.193 1.810 1.00 90.62 97 LEU A CA 1
ATOM 804 C C . LEU A 1 97 ? -8.378 6.660 0.467 1.00 90.62 97 LEU A C 1
ATOM 806 O O . LEU A 1 97 ? -7.611 6.562 -0.490 1.00 90.62 97 LEU A O 1
ATOM 810 N N . HIS A 1 98 ? -9.685 6.413 0.345 1.00 92.06 98 HIS A N 1
ATOM 811 C CA . HIS A 1 98 ? -10.309 6.073 -0.931 1.00 92.06 98 HIS A CA 1
ATOM 812 C C . HIS A 1 98 ? -10.069 7.169 -1.981 1.00 92.06 98 HIS A C 1
ATOM 814 O O . HIS A 1 98 ? -9.663 6.876 -3.107 1.00 92.06 98 HIS A O 1
ATOM 820 N N . SER A 1 99 ? -10.296 8.439 -1.626 1.00 90.06 99 SER A N 1
ATOM 821 C CA . SER A 1 99 ? -10.035 9.578 -2.517 1.00 90.06 99 SER A CA 1
ATOM 822 C C . SER A 1 99 ? -8.559 9.654 -2.912 1.00 90.06 99 SER A C 1
ATOM 824 O O . SER A 1 99 ? -8.241 9.824 -4.090 1.00 90.06 99 SER A O 1
ATOM 826 N N . VAL A 1 100 ? -7.651 9.443 -1.958 1.00 90.88 100 VAL A N 1
ATOM 827 C CA . VAL A 1 100 ? -6.210 9.491 -2.202 1.00 90.88 100 VAL A CA 1
ATOM 828 C C . VAL A 1 100 ? -5.773 8.404 -3.181 1.00 90.88 100 VAL A C 1
ATOM 830 O O . VAL A 1 100 ? -5.156 8.703 -4.205 1.00 90.88 100 VAL A O 1
ATOM 833 N N . VAL A 1 101 ? -6.152 7.150 -2.922 1.00 90.44 101 VAL A N 1
ATOM 834 C CA . VAL A 1 101 ? -5.854 6.005 -3.797 1.00 90.44 101 VAL A CA 1
ATOM 835 C C . VAL A 1 101 ? -6.515 6.177 -5.168 1.00 90.44 101 VAL A C 1
ATOM 837 O O . VAL A 1 101 ? -5.967 5.775 -6.196 1.00 90.44 101 VAL A O 1
ATOM 840 N N . LYS A 1 102 ? -7.691 6.805 -5.237 1.00 88.81 102 LYS A N 1
ATOM 841 C CA . LYS A 1 102 ? -8.361 7.077 -6.510 1.00 88.81 102 LYS A CA 1
ATOM 842 C C . LYS A 1 102 ? -7.646 8.164 -7.313 1.00 88.81 102 LYS A C 1
ATOM 844 O O . LYS A 1 102 ? -7.508 7.994 -8.522 1.00 88.81 102 LYS A O 1
ATOM 849 N N . ASN A 1 103 ? -7.191 9.244 -6.689 1.00 87.12 103 ASN A N 1
ATOM 850 C CA . ASN A 1 103 ? -6.749 10.441 -7.409 1.00 87.12 103 ASN A CA 1
ATOM 851 C C . ASN A 1 103 ? -5.235 10.507 -7.632 1.00 87.12 103 ASN A C 1
ATOM 853 O O . ASN A 1 103 ? -4.804 10.974 -8.683 1.00 87.12 103 ASN A O 1
ATOM 857 N N . HIS A 1 104 ? -4.434 10.010 -6.688 1.00 84.69 104 HIS A N 1
ATOM 858 C CA . HIS A 1 104 ? -2.973 10.137 -6.731 1.00 84.69 104 HIS A CA 1
ATOM 859 C C . HIS A 1 104 ? -2.260 8.915 -7.313 1.00 84.69 104 HIS A C 1
ATOM 861 O O . HIS A 1 104 ? -1.046 8.949 -7.512 1.00 84.69 104 HIS A O 1
ATOM 867 N N . PHE A 1 105 ? -2.988 7.838 -7.618 1.00 84.94 105 PHE A N 1
ATOM 868 C CA . PHE A 1 105 ? -2.382 6.692 -8.282 1.00 84.94 105 PHE A CA 1
ATOM 869 C C . PHE A 1 105 ? -1.992 7.048 -9.724 1.00 84.94 105 PHE A C 1
ATOM 871 O O . PHE A 1 105 ? -2.829 7.588 -10.460 1.00 84.94 105 PHE A O 1
ATOM 878 N N . PRO A 1 106 ? -0.766 6.719 -10.169 1.00 82.12 106 PRO A N 1
ATOM 879 C CA . PRO A 1 106 ? -0.321 7.030 -11.521 1.00 82.12 106 PRO A CA 1
ATOM 880 C C . PRO A 1 106 ? -1.251 6.402 -12.565 1.00 82.12 106 PRO A C 1
ATOM 882 O O . PRO A 1 106 ? -1.542 5.204 -12.543 1.00 82.12 106 PRO A O 1
ATOM 885 N N . LYS A 1 107 ? -1.735 7.229 -13.495 1.00 76.69 107 LYS A N 1
ATOM 886 C CA . LYS A 1 107 ? -2.589 6.786 -14.601 1.00 76.69 107 LYS A CA 1
ATOM 887 C C . LYS A 1 107 ? -1.736 6.153 -15.705 1.00 76.69 107 LYS A C 1
ATOM 889 O O . LYS A 1 107 ? -0.621 6.600 -15.978 1.00 76.69 107 LYS A O 1
ATOM 894 N N . THR A 1 108 ? -2.282 5.139 -16.375 1.00 66.31 108 THR A N 1
ATOM 895 C CA . THR A 1 108 ? -1.762 4.650 -17.657 1.00 66.31 108 THR A CA 1
ATOM 896 C C . THR A 1 108 ? -1.914 5.767 -18.684 1.00 66.31 108 THR A C 1
ATOM 898 O O . THR A 1 108 ? -3.032 6.082 -19.091 1.00 66.31 108 THR A O 1
ATOM 901 N N . LYS A 1 109 ? -0.811 6.415 -19.069 1.00 61.59 109 LYS A N 1
ATOM 902 C CA . LYS A 1 109 ? -0.816 7.379 -20.173 1.00 61.59 109 LYS A CA 1
ATOM 903 C C . LYS A 1 109 ? -0.910 6.570 -21.470 1.00 61.59 109 LYS A C 1
ATOM 905 O O . LYS A 1 109 ? 0.100 6.069 -21.939 1.00 61.59 109 LYS A O 1
ATOM 910 N N . LEU A 1 110 ? -2.122 6.391 -21.997 1.00 54.28 110 LEU A N 1
ATOM 911 C CA . LEU A 1 110 ? -2.363 5.669 -23.255 1.00 54.28 110 LEU A CA 1
ATOM 912 C C . LEU A 1 110 ? -1.966 6.487 -24.505 1.00 54.28 110 LEU A C 1
ATOM 914 O O . LEU A 1 110 ? -2.017 5.956 -25.603 1.00 54.28 110 LEU A O 1
ATOM 918 N N . PHE A 1 111 ? -1.541 7.753 -24.353 1.00 48.16 111 PHE A N 1
ATOM 919 C CA . PHE A 1 111 ? -1.359 8.692 -25.474 1.00 48.16 111 PHE A CA 1
ATOM 920 C C . PHE A 1 111 ? -0.138 9.625 -25.355 1.00 48.16 111 PHE A C 1
ATOM 922 O O . PHE A 1 111 ? -0.228 10.807 -25.669 1.00 48.16 111 PHE A O 1
ATOM 929 N N . THR A 1 112 ? 1.021 9.153 -24.890 1.00 47.09 112 THR A N 1
ATOM 930 C CA . THR A 1 112 ? 2.245 9.981 -24.943 1.00 47.09 112 THR A CA 1
ATOM 931 C C . THR A 1 112 ? 3.361 9.239 -25.657 1.00 47.09 112 THR A C 1
ATOM 933 O O . THR A 1 112 ? 4.115 8.509 -25.022 1.00 47.09 112 THR A O 1
ATOM 936 N N . VAL A 1 113 ? 3.437 9.438 -26.975 1.00 46.44 113 VAL A N 1
ATOM 937 C CA . VAL A 1 113 ? 4.384 8.782 -27.894 1.00 46.44 113 VAL A CA 1
ATOM 938 C C . VAL A 1 113 ? 5.836 9.256 -27.708 1.00 46.44 113 VAL A C 1
ATOM 940 O O . VAL A 1 113 ? 6.740 8.525 -28.069 1.00 46.44 113 VAL A O 1
ATOM 943 N N . ASN A 1 114 ? 6.104 10.404 -27.070 1.00 43.44 114 ASN A N 1
ATOM 944 C CA . ASN A 1 114 ? 7.448 11.011 -27.083 1.00 43.44 114 ASN A CA 1
ATOM 945 C C . ASN A 1 114 ? 7.918 11.581 -25.731 1.00 43.44 114 ASN A C 1
ATOM 947 O O . ASN A 1 114 ? 8.394 12.712 -25.670 1.00 43.44 114 ASN A O 1
ATOM 951 N N . ARG A 1 115 ? 7.788 10.849 -24.616 1.00 50.06 115 ARG A N 1
ATOM 952 C CA . ARG A 1 115 ? 8.408 11.284 -23.347 1.00 50.06 115 ARG A CA 1
ATOM 953 C C . ARG A 1 115 ? 9.311 10.179 -22.797 1.00 50.06 115 ARG A C 1
ATOM 955 O O . ARG A 1 115 ? 8.824 9.050 -22.700 1.00 50.06 115 ARG A O 1
ATOM 962 N N . PRO A 1 116 ? 10.578 10.478 -22.422 1.00 47.69 116 PRO A N 1
ATOM 963 C CA . PRO A 1 116 ? 11.435 9.516 -21.734 1.00 47.69 116 PRO A CA 1
ATOM 964 C C . PRO A 1 116 ? 10.682 8.974 -20.521 1.00 47.69 116 PRO A C 1
ATOM 966 O O . PRO A 1 116 ? 9.797 9.666 -19.995 1.00 47.69 116 PRO A O 1
ATOM 969 N N . PRO A 1 117 ? 10.942 7.720 -20.125 1.00 54.19 117 PRO A N 1
ATOM 970 C CA . PRO A 1 117 ? 10.020 6.987 -19.290 1.00 54.19 117 PRO A CA 1
ATOM 971 C C . PRO A 1 117 ? 9.778 7.793 -18.018 1.00 54.19 117 PRO A C 1
ATOM 973 O O . PRO A 1 117 ? 10.691 8.068 -17.246 1.00 54.19 117 PRO A O 1
ATOM 976 N N . ALA A 1 118 ? 8.521 8.176 -17.789 1.00 59.84 118 ALA A N 1
ATOM 977 C CA . ALA A 1 118 ? 8.060 8.767 -16.536 1.00 59.84 118 ALA A CA 1
ATOM 978 C C . ALA A 1 118 ? 8.099 7.724 -15.395 1.00 59.84 118 ALA A C 1
ATOM 980 O O . ALA A 1 118 ? 7.199 7.666 -14.559 1.00 59.84 118 ALA A O 1
ATOM 981 N N . THR A 1 119 ? 9.093 6.831 -15.411 1.00 71.62 119 THR A N 1
ATOM 982 C CA . THR A 1 119 ? 9.331 5.740 -14.472 1.00 71.62 119 THR A CA 1
ATOM 983 C C . THR A 1 119 ? 9.649 6.291 -13.103 1.00 71.62 119 THR A C 1
ATOM 985 O O . THR A 1 119 ? 9.113 5.766 -12.138 1.00 71.62 119 THR A O 1
ATOM 988 N N . GLU A 1 120 ? 10.404 7.384 -13.013 1.00 81.62 120 GLU A N 1
ATOM 989 C CA . GLU A 1 120 ? 10.772 7.988 -11.733 1.00 81.62 120 GLU A CA 1
ATOM 990 C C . GLU A 1 120 ? 9.604 8.742 -11.073 1.00 81.62 120 GLU A C 1
ATOM 992 O O . GLU A 1 120 ? 9.290 8.507 -9.907 1.00 81.62 120 GLU A O 1
ATOM 997 N N . GLU A 1 121 ? 8.861 9.561 -11.828 1.00 83.19 121 GLU A N 1
ATOM 998 C CA . GLU A 1 121 ? 7.625 10.198 -11.335 1.00 83.19 121 GLU A CA 1
ATOM 999 C C . GLU A 1 121 ? 6.592 9.154 -10.893 1.00 83.19 121 GLU A C 1
ATOM 1001 O O . GLU A 1 121 ? 5.930 9.290 -9.854 1.00 83.19 121 GLU A O 1
ATOM 1006 N N . ARG A 1 122 ? 6.454 8.088 -11.690 1.00 87.44 122 ARG A N 1
ATOM 1007 C CA . ARG A 1 122 ? 5.563 6.969 -11.397 1.00 87.44 122 ARG A CA 1
ATOM 1008 C C . ARG A 1 122 ? 6.027 6.232 -10.145 1.00 87.44 122 ARG A C 1
ATOM 1010 O O . ARG A 1 122 ? 5.206 6.055 -9.252 1.00 87.44 122 ARG A O 1
ATOM 1017 N N . ARG A 1 123 ? 7.312 5.880 -10.030 1.00 90.06 123 ARG A N 1
ATOM 1018 C CA . ARG A 1 123 ? 7.918 5.247 -8.846 1.00 90.06 123 ARG A CA 1
ATOM 1019 C C . ARG A 1 123 ? 7.674 6.091 -7.598 1.00 90.06 123 ARG A C 1
ATOM 1021 O O . ARG A 1 123 ? 7.136 5.594 -6.614 1.00 90.06 123 ARG A O 1
ATOM 1028 N N . SER A 1 124 ? 7.984 7.382 -7.658 1.00 89.81 124 SER A N 1
ATOM 1029 C CA . SER A 1 124 ? 7.775 8.319 -6.553 1.00 89.81 124 SER A CA 1
ATOM 1030 C C . SER A 1 124 ? 6.302 8.414 -6.138 1.00 89.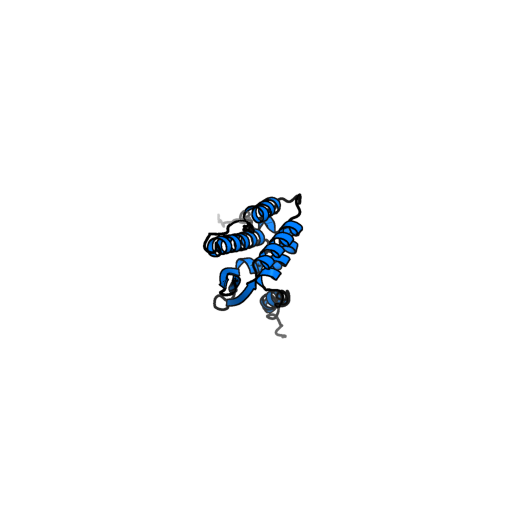81 124 SER A C 1
ATOM 1032 O O . SER A 1 124 ? 5.988 8.443 -4.948 1.00 89.81 124 SER A O 1
ATOM 1034 N N . SER A 1 125 ? 5.375 8.393 -7.099 1.00 90.94 125 SER A N 1
ATOM 1035 C CA . SER A 1 125 ? 3.933 8.384 -6.816 1.00 90.94 125 SER A CA 1
ATOM 1036 C C . SER A 1 125 ? 3.461 7.067 -6.192 1.00 90.94 125 SER A C 1
ATOM 1038 O O . SER A 1 125 ? 2.676 7.095 -5.247 1.00 90.94 125 SER A O 1
ATOM 1040 N N . LEU A 1 126 ? 3.959 5.921 -6.668 1.00 92.44 126 LEU A N 1
ATOM 1041 C CA . LEU A 1 126 ? 3.663 4.608 -6.085 1.00 92.44 126 LEU A CA 1
ATOM 1042 C C . LEU A 1 126 ? 4.176 4.514 -4.644 1.00 92.44 126 LEU A C 1
ATOM 1044 O O . LEU A 1 126 ? 3.417 4.148 -3.751 1.00 92.44 126 LEU A O 1
ATOM 1048 N N . LEU A 1 127 ? 5.425 4.922 -4.398 1.00 94.06 127 LEU A N 1
ATOM 1049 C CA . LEU A 1 127 ? 6.003 4.949 -3.054 1.00 94.06 127 LEU A CA 1
ATOM 1050 C C . LEU A 1 127 ? 5.204 5.861 -2.116 1.00 94.06 127 LEU A C 1
ATOM 1052 O O . LEU A 1 127 ? 4.956 5.491 -0.971 1.00 94.06 127 LEU A O 1
ATOM 1056 N N . ARG A 1 128 ? 4.763 7.029 -2.600 1.00 93.75 128 ARG A N 1
ATOM 1057 C CA . ARG A 1 128 ? 3.908 7.937 -1.824 1.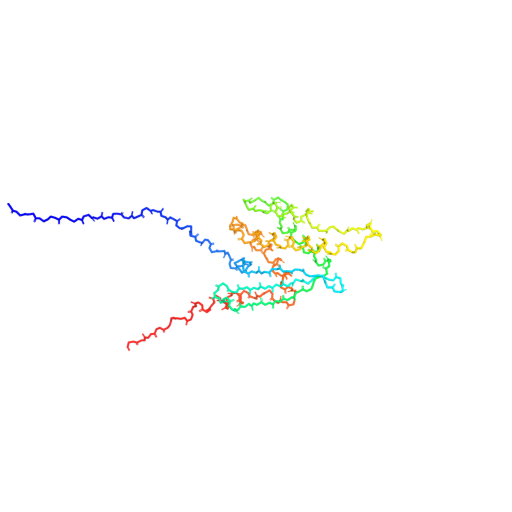00 93.75 128 ARG A CA 1
ATOM 1058 C C . ARG A 1 128 ? 2.615 7.249 -1.385 1.00 93.75 128 ARG A C 1
ATOM 1060 O O . ARG A 1 128 ? 2.250 7.361 -0.223 1.00 93.75 128 ARG A O 1
ATOM 1067 N N . ILE A 1 129 ? 1.947 6.525 -2.283 1.00 93.75 129 ILE A N 1
ATOM 1068 C CA . ILE A 1 129 ? 0.729 5.778 -1.941 1.00 93.75 129 ILE A CA 1
ATOM 1069 C C . ILE A 1 129 ? 1.016 4.704 -0.887 1.00 93.75 129 ILE A C 1
ATOM 1071 O O . ILE A 1 129 ? 0.258 4.600 0.072 1.00 93.75 129 ILE A O 1
ATOM 1075 N N . LEU A 1 130 ? 2.107 3.943 -1.025 1.00 94.56 130 LEU A N 1
ATOM 1076 C CA . LEU A 1 130 ? 2.477 2.917 -0.041 1.00 94.56 130 LEU A CA 1
ATOM 1077 C C . LEU A 1 130 ? 2.714 3.514 1.351 1.00 94.56 130 LEU A C 1
ATOM 1079 O O . LEU A 1 130 ? 2.225 2.965 2.334 1.00 94.56 130 LEU A O 1
ATOM 1083 N N . LYS A 1 131 ? 3.399 4.661 1.429 1.00 94.69 131 LYS A N 1
ATOM 1084 C CA . LYS A 1 131 ? 3.618 5.372 2.695 1.00 94.69 131 LYS A CA 1
ATOM 1085 C C . LYS A 1 131 ? 2.322 5.904 3.296 1.00 94.69 131 LYS A C 1
ATOM 1087 O O . LYS A 1 131 ? 2.075 5.682 4.469 1.00 94.69 131 LYS A O 1
ATOM 1092 N N . ILE A 1 132 ? 1.453 6.517 2.490 1.00 94.69 132 ILE A N 1
ATOM 1093 C CA . ILE A 1 132 ? 0.152 6.997 2.979 1.00 94.69 132 ILE A CA 1
ATOM 1094 C C . ILE A 1 132 ? -0.693 5.837 3.523 1.00 94.69 132 ILE A C 1
ATOM 1096 O O . ILE A 1 132 ? -1.321 5.971 4.569 1.00 94.69 132 ILE A O 1
ATOM 1100 N N . LEU A 1 133 ? -0.699 4.687 2.841 1.00 93.69 133 LEU A N 1
ATOM 1101 C CA . LEU A 1 133 ? -1.392 3.491 3.326 1.00 93.69 133 LEU A CA 1
ATOM 1102 C C . LEU A 1 133 ? -0.817 3.027 4.665 1.00 93.69 133 LEU A C 1
ATOM 1104 O O . LEU A 1 133 ? -1.578 2.773 5.593 1.00 93.69 133 LEU A O 1
ATOM 1108 N N . GLN A 1 134 ? 0.508 2.954 4.779 1.00 93.62 134 GLN A N 1
ATOM 1109 C CA . GLN A 1 134 ? 1.192 2.602 6.019 1.00 93.62 134 GLN A CA 1
ATOM 1110 C C . GLN A 1 134 ? 0.849 3.571 7.164 1.00 93.62 134 GLN A C 1
ATOM 1112 O O . GLN A 1 134 ? 0.520 3.129 8.267 1.00 93.62 134 GLN A O 1
ATOM 1117 N N . ASP A 1 135 ? 0.867 4.877 6.904 1.00 92.44 135 ASP A N 1
ATOM 1118 C CA . ASP A 1 135 ? 0.545 5.910 7.889 1.00 92.44 135 ASP A CA 1
ATOM 1119 C C . ASP A 1 135 ? -0.916 5.794 8.343 1.00 92.44 135 ASP A C 1
ATOM 1121 O O . ASP A 1 135 ? -1.193 5.737 9.541 1.00 92.44 135 ASP A O 1
ATOM 1125 N N . SER A 1 136 ? -1.864 5.642 7.413 1.00 91.69 136 SER A N 1
ATOM 1126 C CA . SER A 1 136 ? -3.273 5.429 7.761 1.00 91.69 136 SER A CA 1
ATOM 1127 C C . SER A 1 136 ? -3.500 4.116 8.516 1.00 91.69 136 SER A C 1
ATOM 1129 O O . SER A 1 136 ? -4.318 4.081 9.434 1.00 91.69 136 SER A O 1
ATOM 1131 N N . LEU A 1 137 ? -2.792 3.036 8.180 1.00 90.38 137 LEU A N 1
ATOM 1132 C CA . LEU A 1 137 ? -2.917 1.748 8.875 1.00 90.38 137 LEU A CA 1
ATOM 1133 C C . LEU A 1 137 ? -2.302 1.763 10.278 1.00 90.38 137 LEU A C 1
ATOM 1135 O O . LEU A 1 137 ? -2.755 1.017 11.141 1.00 90.38 137 LEU A O 1
ATOM 1139 N N . THR A 1 138 ? -1.305 2.611 10.526 1.00 90.19 138 THR A N 1
ATOM 1140 C CA . THR A 1 138 ? -0.670 2.776 11.846 1.00 90.19 138 THR A CA 1
ATOM 1141 C C . THR A 1 138 ? -1.278 3.917 12.668 1.00 90.19 138 THR A C 1
ATOM 1143 O O . THR A 1 138 ? -1.025 4.019 13.873 1.00 90.19 138 THR A O 1
ATOM 1146 N N . ASN A 1 139 ? -2.133 4.747 12.060 1.00 89.69 139 ASN A N 1
ATOM 1147 C CA . ASN A 1 139 ? -2.863 5.809 12.741 1.00 89.69 139 ASN A CA 1
ATOM 1148 C C . ASN A 1 139 ? -3.839 5.216 13.769 1.00 89.69 139 ASN A C 1
ATOM 1150 O O . ASN A 1 139 ? -4.740 4.438 13.445 1.00 89.69 139 ASN A O 1
ATOM 1154 N N . ARG A 1 140 ? -3.691 5.626 15.032 1.00 85.69 140 ARG A N 1
ATOM 1155 C CA . ARG A 1 140 ? -4.525 5.160 16.149 1.00 85.69 140 ARG A CA 1
ATOM 1156 C C . ARG A 1 140 ? -6.012 5.476 15.963 1.00 85.69 140 ARG A C 1
ATOM 1158 O O . ARG A 1 140 ? -6.845 4.665 16.352 1.00 85.69 140 ARG A O 1
ATOM 1165 N N . GLY A 1 141 ? -6.347 6.598 15.321 1.00 85.06 141 GLY A N 1
ATOM 1166 C CA . GLY A 1 141 ? -7.735 6.979 15.030 1.00 85.06 141 GLY A CA 1
ATOM 1167 C C . GLY A 1 141 ? -8.447 6.017 14.071 1.00 85.06 141 GLY A C 1
ATOM 1168 O O . GLY A 1 141 ? -9.672 5.926 14.076 1.00 85.06 141 GLY A O 1
ATOM 1169 N N . ASN A 1 142 ? -7.683 5.240 13.301 1.00 87.94 142 ASN A N 1
ATOM 1170 C CA . ASN A 1 142 ? -8.210 4.305 12.314 1.00 87.94 142 ASN A CA 1
ATOM 1171 C C . ASN A 1 142 ? -8.393 2.877 12.851 1.00 87.94 142 ASN A C 1
ATOM 1173 O O . ASN A 1 142 ? -9.047 2.066 12.195 1.00 87.94 142 ASN A O 1
ATOM 1177 N N . GLN A 1 143 ? -7.882 2.566 14.049 1.00 85.00 143 GLN A N 1
ATOM 1178 C CA . GLN A 1 143 ? -7.881 1.194 14.584 1.00 85.00 143 GLN A CA 1
ATOM 1179 C C . GLN A 1 143 ? -9.277 0.679 14.961 1.00 85.00 143 GLN A C 1
ATOM 1181 O O . GLN A 1 143 ? -9.494 -0.525 15.044 1.00 85.00 143 GLN A O 1
ATOM 1186 N N . GLY A 1 144 ? -10.251 1.576 15.139 1.00 82.69 144 GLY A N 1
ATOM 1187 C CA . GLY A 1 144 ? -11.653 1.196 15.334 1.00 82.69 144 GLY A CA 1
ATOM 1188 C C . GLY A 1 144 ? -12.353 0.723 14.052 1.00 82.69 144 GLY A C 1
ATOM 1189 O O . GLY A 1 144 ? -13.459 0.188 14.114 1.00 82.69 144 GLY A O 1
ATOM 1190 N N . CYS A 1 145 ? -11.743 0.910 12.876 1.00 87.75 145 CYS A N 1
ATOM 1191 C CA . CYS A 1 145 ? -12.350 0.555 11.600 1.00 87.75 145 CYS A CA 1
ATOM 1192 C C . CYS A 1 145 ? -11.890 -0.827 11.117 1.00 87.75 145 CYS A C 1
ATOM 1194 O O . CYS A 1 145 ? -10.764 -1.003 10.650 1.00 87.75 145 CYS A O 1
ATOM 1196 N N . LYS A 1 146 ? -12.810 -1.801 11.125 1.00 85.38 146 LYS A N 1
ATOM 1197 C CA . LYS A 1 146 ? -12.540 -3.167 10.643 1.00 85.38 146 LYS A CA 1
ATOM 1198 C C . LYS A 1 146 ? -12.138 -3.219 9.163 1.00 85.38 146 LYS A C 1
ATOM 1200 O O . LYS A 1 146 ? -11.352 -4.078 8.776 1.00 85.38 146 LYS A O 1
ATOM 1205 N N . VAL A 1 147 ? -12.651 -2.301 8.340 1.00 88.38 147 VAL A N 1
ATOM 1206 C CA . VAL A 1 147 ? -12.300 -2.225 6.912 1.00 88.38 147 VAL A CA 1
ATOM 1207 C C . VAL A 1 147 ? -10.815 -1.913 6.734 1.00 88.38 147 VAL A C 1
ATOM 1209 O O . VAL A 1 147 ? -10.155 -2.573 5.934 1.00 88.38 147 VAL A O 1
ATOM 1212 N N . LEU A 1 148 ? -10.278 -0.957 7.500 1.00 86.19 148 LEU A N 1
ATOM 1213 C CA . LEU A 1 148 ? -8.856 -0.613 7.450 1.00 86.19 148 LEU A CA 1
ATOM 1214 C C . LEU A 1 148 ? -7.995 -1.699 8.090 1.00 86.19 148 LEU A C 1
ATOM 1216 O O . LEU A 1 148 ? -7.102 -2.232 7.437 1.00 86.19 148 LEU A O 1
ATOM 1220 N N . VAL A 1 149 ? -8.292 -2.050 9.342 1.00 84.19 149 VAL A N 1
ATOM 1221 C CA . VAL A 1 149 ? -7.448 -2.935 10.160 1.00 84.19 149 VAL A CA 1
ATOM 1222 C C . VAL A 1 149 ? -7.389 -4.361 9.626 1.00 84.19 149 VAL A C 1
ATOM 1224 O O . VAL A 1 149 ? -6.343 -4.989 9.728 1.00 84.19 149 VAL A O 1
ATOM 1227 N N . TYR A 1 150 ? -8.473 -4.880 9.048 1.00 83.06 150 TYR A N 1
ATOM 1228 C CA . TYR A 1 150 ? -8.483 -6.239 8.504 1.00 83.06 150 TYR A CA 1
ATOM 1229 C C . TYR A 1 150 ? -8.399 -6.236 6.985 1.00 83.06 150 TYR A C 1
ATOM 1231 O O . TYR A 1 150 ? -7.495 -6.839 6.423 1.00 83.06 150 TYR A O 1
ATOM 1239 N N . GLY A 1 151 ? -9.316 -5.545 6.304 1.00 85.69 151 GLY A N 1
ATOM 1240 C CA . GLY A 1 151 ? 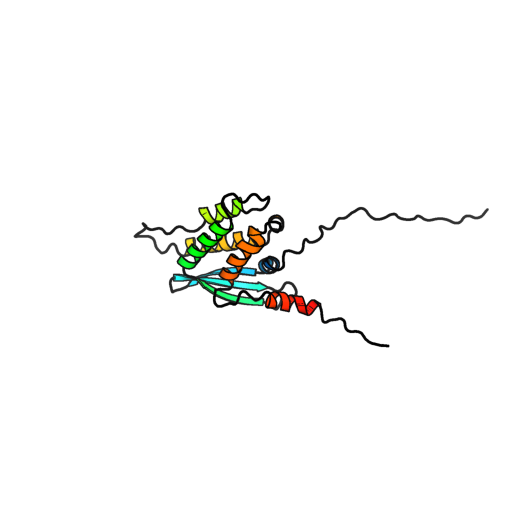-9.402 -5.598 4.843 1.00 85.69 151 GLY A CA 1
ATOM 1241 C C . GLY A 1 151 ? -8.183 -4.981 4.160 1.00 85.69 151 GLY A C 1
ATOM 1242 O O . GLY A 1 151 ? -7.442 -5.662 3.456 1.00 85.69 151 GLY A O 1
ATOM 1243 N N . VAL A 1 152 ? -7.971 -3.684 4.384 1.00 89.94 152 VAL A N 1
ATOM 1244 C CA . VAL A 1 152 ? -6.880 -2.935 3.745 1.00 89.94 152 VAL A CA 1
ATOM 1245 C C . VAL A 1 152 ? -5.520 -3.386 4.262 1.00 89.94 152 VAL A C 1
ATOM 1247 O O . VAL A 1 152 ? -4.600 -3.532 3.463 1.00 89.94 152 VAL A O 1
ATOM 1250 N N . CYS A 1 153 ? -5.388 -3.650 5.564 1.00 89.31 153 CYS A N 1
ATOM 1251 C CA . CYS A 1 153 ? -4.139 -4.143 6.137 1.00 89.31 153 CYS A CA 1
ATOM 1252 C C . CYS A 1 153 ? -3.721 -5.488 5.541 1.00 89.31 153 CYS A C 1
ATOM 1254 O O . CYS A 1 153 ? -2.551 -5.659 5.219 1.00 89.31 153 CYS A O 1
ATOM 1256 N N . ASN A 1 154 ? -4.656 -6.427 5.367 1.00 86.75 154 ASN A N 1
ATOM 1257 C CA . ASN A 1 154 ? -4.349 -7.731 4.787 1.00 86.75 154 ASN A CA 1
ATOM 1258 C C . ASN A 1 154 ? -3.909 -7.608 3.324 1.00 86.75 154 ASN A C 1
ATOM 1260 O O . ASN A 1 154 ? -2.882 -8.164 2.944 1.00 86.75 154 ASN A O 1
ATOM 1264 N N . ASP A 1 155 ? -4.642 -6.833 2.520 1.00 89.69 155 ASP A N 1
ATOM 1265 C CA . ASP A 1 155 ? -4.287 -6.623 1.114 1.00 89.69 155 ASP A CA 1
ATOM 1266 C C . ASP A 1 155 ? -2.933 -5.887 0.994 1.00 89.69 155 ASP A C 1
ATOM 1268 O O . ASP A 1 155 ? -2.113 -6.225 0.139 1.00 89.69 155 ASP A O 1
ATOM 1272 N N . PHE A 1 156 ? -2.653 -4.918 1.877 1.00 91.56 156 PHE A N 1
ATOM 1273 C CA . PHE A 1 156 ? -1.363 -4.222 1.942 1.00 91.56 156 PHE A CA 1
ATOM 1274 C C . PHE A 1 156 ? -0.222 -5.157 2.361 1.00 91.56 156 PHE A C 1
ATOM 1276 O O . PHE A 1 156 ? 0.817 -5.183 1.705 1.00 91.56 156 PHE A O 1
ATOM 1283 N N . ALA A 1 157 ? -0.412 -5.952 3.415 1.00 88.75 157 ALA A N 1
ATOM 1284 C CA . ALA A 1 157 ? 0.582 -6.905 3.900 1.00 88.75 157 ALA A CA 1
ATOM 1285 C C . ALA A 1 157 ? 0.917 -7.953 2.832 1.00 88.75 157 ALA A C 1
ATOM 1287 O O . ALA A 1 157 ? 2.090 -8.169 2.537 1.00 88.75 157 ALA A O 1
ATOM 1288 N N . ALA A 1 158 ? -0.099 -8.534 2.187 1.00 87.44 158 ALA A N 1
ATOM 1289 C CA . ALA A 1 158 ? 0.089 -9.481 1.092 1.00 87.44 158 ALA A CA 1
ATOM 1290 C C . ALA A 1 158 ? 0.875 -8.858 -0.074 1.00 87.44 158 ALA A C 1
ATOM 1292 O O . ALA A 1 158 ? 1.758 -9.496 -0.643 1.00 87.44 158 ALA A O 1
ATOM 1293 N N . PHE A 1 159 ? 0.608 -7.592 -0.405 1.00 90.50 159 PHE A N 1
ATOM 1294 C CA . PHE A 1 159 ? 1.329 -6.894 -1.466 1.00 90.50 159 PHE A CA 1
ATOM 1295 C C . PHE A 1 159 ? 2.801 -6.619 -1.111 1.00 90.50 159 PHE A C 1
ATOM 1297 O O . PHE A 1 159 ? 3.677 -6.800 -1.958 1.00 90.50 159 PHE A O 1
ATOM 1304 N N . ILE A 1 160 ? 3.091 -6.211 0.129 1.00 90.06 160 ILE A N 1
ATOM 1305 C CA . ILE A 1 160 ? 4.458 -5.924 0.599 1.00 90.06 160 ILE A CA 1
ATOM 1306 C C . ILE A 1 160 ? 5.284 -7.199 0.813 1.00 90.06 160 ILE A C 1
ATOM 1308 O O . ILE A 1 160 ? 6.497 -7.175 0.607 1.00 90.06 160 ILE A O 1
ATOM 1312 N N . CYS A 1 161 ? 4.665 -8.300 1.238 1.00 84.06 161 CYS A N 1
ATOM 1313 C CA . CYS A 1 161 ? 5.351 -9.577 1.438 1.00 84.06 161 CYS A CA 1
ATOM 1314 C C . CYS A 1 161 ? 5.491 -10.378 0.131 1.00 84.06 161 CYS A C 1
ATOM 1316 O O . CYS A 1 161 ? 6.468 -11.101 -0.027 1.00 84.06 161 CYS A O 1
ATOM 1318 N N . GLY A 1 162 ? 4.588 -10.187 -0.836 1.00 79.62 162 GLY A N 1
ATOM 1319 C CA . GLY A 1 162 ? 4.563 -10.937 -2.094 1.00 79.62 162 GLY A CA 1
ATOM 1320 C C . GLY A 1 162 ? 3.830 -12.277 -1.967 1.00 79.62 162 GLY A C 1
ATOM 1321 O O . GLY A 1 162 ? 3.710 -12.827 -0.879 1.00 79.62 162 GLY A O 1
ATOM 1322 N N . SER A 1 163 ? 3.327 -12.801 -3.090 1.00 59.50 163 SER A N 1
ATOM 1323 C CA . SER A 1 163 ? 2.483 -14.011 -3.140 1.00 59.50 163 SER A CA 1
ATOM 1324 C C . SER A 1 163 ? 3.197 -15.307 -2.727 1.00 59.50 163 SER A C 1
ATOM 1326 O O . SER A 1 163 ? 2.528 -16.253 -2.320 1.00 59.50 163 SER A O 1
ATOM 1328 N N . ASP A 1 164 ? 4.530 -15.347 -2.826 1.00 47.16 164 ASP A N 1
ATOM 1329 C CA . ASP A 1 164 ? 5.361 -16.496 -2.425 1.00 47.16 164 ASP A CA 1
ATOM 1330 C C . ASP A 1 164 ? 5.806 -16.436 -0.961 1.00 47.16 164 ASP A C 1
ATOM 1332 O O . ASP A 1 164 ? 6.233 -17.439 -0.384 1.00 47.16 164 ASP A O 1
ATOM 1336 N N . TYR A 1 165 ? 5.643 -15.283 -0.311 1.00 42.66 165 TYR A N 1
ATOM 1337 C CA . TYR A 1 165 ? 5.589 -15.272 1.135 1.00 42.66 165 TYR A CA 1
ATOM 1338 C C . TYR A 1 165 ? 4.186 -15.714 1.505 1.00 42.66 165 TYR A C 1
ATOM 1340 O O . TYR A 1 165 ? 3.214 -14.985 1.309 1.00 42.66 165 TYR A O 1
ATOM 1348 N N . LYS A 1 166 ? 4.078 -16.896 2.121 1.00 34.94 166 LYS A N 1
ATOM 1349 C CA . LYS A 1 166 ? 3.018 -17.116 3.106 1.00 34.94 166 LYS A CA 1
ATOM 1350 C C . LYS A 1 166 ? 3.020 -15.843 3.946 1.00 34.94 166 LYS A C 1
ATOM 1352 O O . LYS A 1 166 ? 4.040 -15.610 4.601 1.00 34.94 166 LYS A O 1
ATOM 1357 N N . VAL A 1 167 ? 1.980 -14.993 3.814 1.00 40.12 167 VAL A N 1
ATOM 1358 C CA . VAL A 1 167 ? 1.711 -13.834 4.696 1.00 40.12 167 VAL A CA 1
ATOM 1359 C C . VAL A 1 167 ? 2.285 -14.250 6.020 1.00 40.12 167 VAL A C 1
ATOM 1361 O O . VAL A 1 167 ? 1.803 -15.311 6.424 1.00 40.12 167 VAL A O 1
ATOM 1364 N N . PRO A 1 168 ? 3.349 -13.599 6.561 1.00 40.41 168 PRO A N 1
ATOM 1365 C CA . PRO A 1 168 ? 4.116 -14.160 7.657 1.00 40.41 168 PRO A CA 1
ATOM 1366 C C . PRO A 1 168 ? 3.071 -14.661 8.604 1.00 40.41 168 PRO A C 1
ATOM 1368 O O . PRO A 1 168 ? 2.285 -13.840 9.093 1.00 40.41 168 PRO A O 1
ATOM 1371 N N . ASP A 1 169 ? 2.942 -15.998 8.656 1.00 41.31 169 ASP A N 1
ATOM 1372 C CA . ASP A 1 169 ? 1.816 -16.602 9.347 1.00 41.31 169 ASP A CA 1
ATOM 1373 C C . ASP A 1 169 ? 1.838 -15.900 10.683 1.00 41.31 169 ASP A C 1
ATOM 1375 O O . ASP A 1 169 ? 2.931 -15.582 11.159 1.00 41.31 169 ASP A O 1
ATOM 1379 N N . ILE A 1 170 ? 0.697 -15.501 11.223 1.00 46.12 170 ILE A N 1
ATOM 1380 C CA . ILE A 1 170 ? 0.676 -14.673 12.427 1.00 46.12 170 ILE A CA 1
ATOM 1381 C C . ILE A 1 170 ? 1.643 -15.264 13.476 1.00 46.12 170 ILE A C 1
ATOM 1383 O O . ILE A 1 170 ? 2.248 -14.492 14.194 1.00 46.12 170 ILE A O 1
ATOM 1387 N N . SER A 1 171 ? 1.941 -16.572 13.418 1.00 43.81 171 SER A N 1
ATOM 1388 C CA . SER A 1 171 ? 3.221 -17.266 13.710 1.00 43.81 171 SER A CA 1
ATOM 1389 C C . SER A 1 171 ? 4.577 -16.510 13.726 1.00 43.81 171 SER A C 1
ATOM 1391 O O . SER A 1 171 ? 5.309 -16.740 14.669 1.00 43.81 171 SER A O 1
ATOM 1393 N N . TRP A 1 172 ? 4.993 -15.614 12.816 1.00 44.72 172 TRP A N 1
ATOM 1394 C CA . TRP A 1 172 ? 6.269 -14.868 12.921 1.00 44.72 172 TRP A CA 1
ATOM 1395 C C . TRP A 1 172 ? 6.150 -13.666 13.866 1.00 44.72 172 TRP A C 1
ATOM 1397 O O . TRP A 1 172 ? 7.038 -13.426 14.686 1.00 44.72 172 TRP A O 1
ATOM 1407 N N . VAL A 1 173 ? 5.026 -12.942 13.822 1.00 47.75 173 VAL A N 1
ATOM 1408 C CA . VAL A 1 173 ? 4.697 -11.882 14.797 1.00 47.75 173 VAL A CA 1
ATOM 1409 C C . VAL A 1 173 ? 4.403 -12.502 16.170 1.00 47.75 173 VAL A C 1
ATOM 1411 O O . VAL A 1 173 ? 4.803 -11.962 17.201 1.00 47.75 173 VAL A O 1
ATOM 1414 N N . ALA A 1 174 ? 3.794 -13.685 16.184 1.00 45.47 174 ALA A N 1
ATOM 1415 C CA . ALA A 1 174 ? 3.530 -14.522 17.338 1.00 45.47 174 ALA A CA 1
ATOM 1416 C C . ALA A 1 174 ? 4.800 -15.215 17.826 1.00 45.47 174 ALA A C 1
ATOM 1418 O O . ALA A 1 174 ? 4.952 -15.307 19.022 1.00 45.47 174 ALA A O 1
ATOM 1419 N N . MET A 1 175 ? 5.775 -15.599 17.001 1.00 40.75 175 MET A N 1
ATOM 1420 C CA . MET A 1 175 ? 7.076 -16.117 17.456 1.00 40.75 175 MET A CA 1
ATOM 1421 C C . MET A 1 175 ? 7.881 -15.010 18.133 1.00 40.75 175 MET A C 1
ATOM 1423 O O . MET A 1 175 ? 8.472 -15.228 19.189 1.00 40.75 175 MET A O 1
ATOM 1427 N N . LEU A 1 176 ? 7.844 -13.792 17.583 1.00 44.06 176 LEU A N 1
ATOM 1428 C CA . LEU A 1 176 ? 8.427 -12.615 18.228 1.00 44.06 176 LEU A CA 1
ATOM 1429 C C . LEU A 1 176 ? 7.685 -12.257 19.529 1.00 44.06 176 LEU A C 1
ATOM 1431 O O . LEU A 1 176 ? 8.299 -11.757 20.471 1.00 44.06 176 LEU A O 1
ATOM 1435 N N . SER A 1 177 ? 6.378 -12.518 19.614 1.00 39.75 177 SER A N 1
ATOM 1436 C CA . SER A 1 177 ? 5.548 -12.247 20.797 1.00 39.75 177 SER A CA 1
ATOM 1437 C C . SER A 1 177 ? 5.465 -13.400 21.806 1.00 39.75 177 SER A C 1
ATOM 1439 O O . SER A 1 177 ? 5.235 -13.128 22.975 1.00 39.75 177 SER A O 1
ATOM 1441 N N . SER A 1 178 ? 5.724 -14.649 21.418 1.00 36.47 178 SER A N 1
ATOM 1442 C CA . SER A 1 178 ? 5.569 -15.872 22.224 1.00 36.47 178 SER A CA 1
ATOM 1443 C C . SER A 1 178 ? 6.826 -16.205 23.026 1.00 36.47 178 SER A C 1
ATOM 1445 O O . SER A 1 178 ? 6.734 -16.919 24.018 1.00 36.47 178 SER A O 1
ATOM 1447 N N . GLN A 1 179 ? 7.979 -15.592 22.727 1.00 40.56 179 GLN A N 1
ATOM 1448 C CA . GLN A 1 179 ? 9.089 -15.543 23.694 1.00 40.56 179 GLN A CA 1
ATOM 1449 C C . GLN A 1 179 ? 8.735 -14.757 24.975 1.00 40.56 179 GLN A C 1
ATOM 1451 O O . GLN A 1 179 ? 9.496 -14.765 25.937 1.00 40.56 179 GLN A O 1
ATOM 1456 N N . ARG A 1 180 ? 7.569 -14.097 25.023 1.00 44.16 180 ARG A N 1
ATOM 1457 C CA . ARG A 1 180 ? 7.053 -13.400 26.208 1.00 44.16 180 ARG A CA 1
ATOM 1458 C C . ARG A 1 180 ? 6.453 -14.340 27.267 1.00 44.16 180 ARG A C 1
ATOM 1460 O O . ARG A 1 180 ? 6.244 -13.871 28.380 1.00 44.16 180 ARG A O 1
ATOM 1467 N N . SER A 1 181 ? 6.172 -15.616 26.970 1.00 43.53 181 SER A N 1
ATOM 1468 C CA . SER A 1 181 ? 5.434 -16.501 27.898 1.00 43.53 181 SER A CA 1
ATOM 1469 C C . SER A 1 181 ? 6.229 -17.645 28.541 1.00 43.53 181 SER A C 1
ATOM 1471 O O . SER A 1 181 ? 5.739 -18.200 29.516 1.00 43.53 181 SER A O 1
ATOM 1473 N N . ASN A 1 182 ? 7.452 -17.968 28.103 1.00 38.88 182 ASN A N 1
ATOM 1474 C CA . ASN A 1 182 ? 8.208 -19.117 28.649 1.00 38.88 182 ASN A CA 1
ATOM 1475 C C . ASN A 1 182 ? 9.226 -18.783 29.761 1.00 38.88 182 ASN A C 1
ATOM 1477 O O . ASN A 1 182 ? 10.116 -19.575 30.047 1.00 38.88 182 ASN A O 1
ATOM 1481 N N . GLY A 1 183 ? 9.094 -17.632 30.425 1.00 38.94 183 GLY A N 1
ATOM 1482 C CA . GLY A 1 183 ? 9.987 -17.209 31.515 1.00 38.94 183 GLY A CA 1
ATOM 1483 C C . GLY A 1 183 ? 9.444 -17.411 32.935 1.00 38.94 183 GLY A C 1
ATOM 1484 O O . GLY A 1 183 ? 9.821 -16.650 33.823 1.00 38.94 183 GLY A O 1
ATOM 1485 N N . ARG A 1 184 ? 8.509 -18.344 33.168 1.00 44.06 184 ARG A N 1
ATOM 1486 C CA . ARG A 1 184 ? 7.962 -18.599 34.515 1.00 44.06 184 ARG A CA 1
ATOM 1487 C C . ARG A 1 184 ? 7.584 -20.069 34.727 1.00 44.06 184 ARG A C 1
ATOM 1489 O O . ARG A 1 184 ? 6.431 -20.453 34.599 1.00 44.06 184 ARG A O 1
ATOM 1496 N N . THR A 1 185 ? 8.568 -20.869 35.107 1.00 37.16 185 THR A N 1
ATOM 1497 C CA . THR A 1 185 ? 8.387 -22.131 35.843 1.00 37.16 185 THR A CA 1
ATOM 1498 C C . THR A 1 185 ? 9.343 -22.046 37.030 1.00 37.16 185 THR A C 1
ATOM 1500 O O . THR A 1 185 ? 10.551 -21.982 36.841 1.00 37.16 185 THR A O 1
ATOM 1503 N N . HIS A 1 186 ? 8.839 -21.636 38.193 1.00 37.19 186 HIS A N 1
ATOM 1504 C CA . HIS A 1 186 ? 8.443 -22.543 39.276 1.00 37.19 186 HIS A CA 1
ATOM 1505 C C . HIS A 1 186 ? 9.658 -23.315 39.807 1.00 37.19 186 HIS A C 1
ATOM 1507 O O . HIS A 1 186 ? 10.003 -24.373 39.293 1.00 37.19 186 HIS A O 1
ATOM 1513 N N . VAL A 1 187 ? 10.303 -22.753 40.830 1.00 39.41 187 VAL A N 1
ATOM 1514 C CA . VAL A 1 187 ? 11.192 -23.500 41.725 1.00 39.41 187 VAL A CA 1
ATOM 1515 C C . VAL A 1 187 ? 10.273 -24.090 42.801 1.00 39.41 187 VAL A C 1
ATOM 1517 O O . VAL A 1 187 ? 9.573 -23.303 43.440 1.00 39.41 187 VAL A O 1
ATOM 1520 N N . PRO A 1 188 ? 10.143 -25.422 42.922 1.00 44.91 188 PRO A N 1
ATOM 1521 C CA . PRO A 1 188 ? 9.486 -26.033 44.067 1.00 44.91 188 PRO A CA 1
ATOM 1522 C C . PRO A 1 188 ? 10.432 -26.026 45.278 1.00 44.91 188 PRO A C 1
ATOM 1524 O O . PRO A 1 188 ? 11.642 -25.874 45.105 1.00 44.91 188 PRO A O 1
ATOM 1527 N N . ASP A 1 189 ? 9.811 -26.137 46.451 1.00 44.06 189 ASP A N 1
ATOM 1528 C CA . ASP A 1 189 ? 10.349 -25.958 47.809 1.00 44.06 189 ASP A CA 1
ATOM 1529 C C . ASP A 1 189 ? 11.707 -26.616 48.115 1.00 44.06 189 ASP A C 1
ATOM 1531 O O . ASP A 1 189 ? 11.958 -27.751 47.643 1.00 44.06 189 ASP A O 1
#

Mean predicted aligned error: 13.87 Å

Sequence (189 aa):
MKVASTPILKSSRHHRMRAISIDLPDATAWLKNLQIRL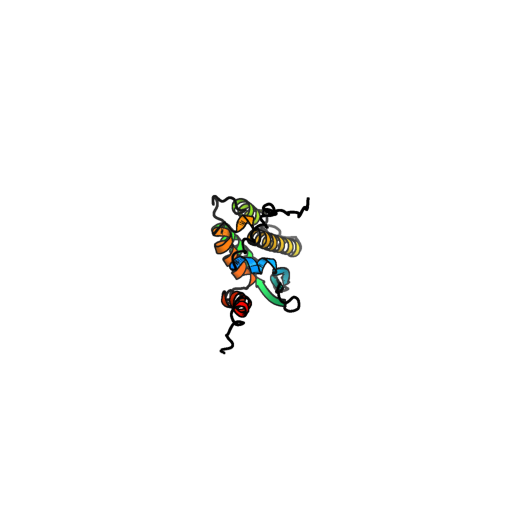QTAVNGHYEIHATYISPRWQDKQIVWTVSHSFDAFRRFRKQLLQRLQLGHKCTAECKWLHSVVKNHFPKTKLFTVNRPPATEERRSSLLRILKILQDSLTNRGNQGCKVLVYGVCNDFAAFICGSDYKVPDISWVAMLSSQRSNGRTHVPD

Solvent-accessible surface area (backbone atoms only — not comparable to full-atom values): 11770 Å² total; per-residue (Å²): 140,91,86,85,85,85,84,80,89,79,77,77,83,74,88,73,78,66,75,73,76,74,71,58,59,79,83,36,48,61,57,72,39,47,44,81,45,70,45,80,44,96,88,69,28,36,32,38,41,38,37,39,46,38,92,88,41,81,90,49,66,48,75,52,74,33,78,38,46,68,65,5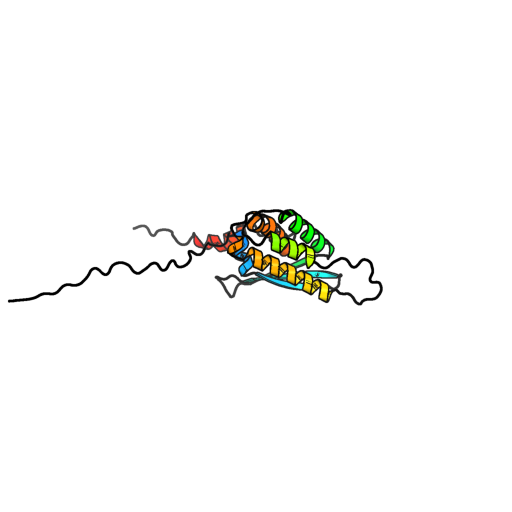3,54,52,50,50,52,50,51,48,49,60,54,41,33,94,80,62,88,66,94,35,59,47,65,58,52,38,50,47,61,66,68,59,50,76,73,84,76,89,81,68,94,84,64,79,78,64,55,62,64,41,49,54,35,52,46,50,51,53,50,52,51,49,51,53,56,53,33,74,76,26,64,83,34,62,53,49,55,49,50,43,42,49,58,48,49,41,64,68,56,27,89,85,38,69,59,71,48,66,61,57,66,40,52,71,54,52,73,74,69,80,84,78,79,82,84,80,136

Organism: Plasmopara halstedii (NCBI:txid4781)

Nearest PDB structures (foldseek):
  6koi-assembly12_W  TM=6.233E-01  e=2.980E-02  Homo sapiens
  6koi-assembly7_M  TM=6.078E-01  e=2.408E-02  Homo sapiens
  6koi-assembly9_Q  TM=6.102E-01  e=3.315E-02  Homo sapiens
  6koi-assembly10_T  TM=4.718E-01  e=1.658E-02  Homo sapiens
  5hqw-assembly1_A  TM=5.020E-01  e=9.027E-01  Brevibacillus brevis NBRC 100599